Protein AF-A0A6A3GIS3-F1 (afdb_monomer)

InterPro domains:
  IPR019079 Capsule synthesis protein, CapA [PF09587] (1-189)
  IPR019079 Capsule synthesis protein, CapA [SM00854] (1-189)
  IPR029052 Metallo-dependent phosphatase-like [SSF56300] (3-212)
  IPR052169 Cell Wall Biosynthesis Accessory Protein [PTHR33393] (1-270)

Structure (mmCIF, N/CA/C/O backbone):
data_AF-A0A6A3GIS3-F1
#
_entry.id   AF-A0A6A3GIS3-F1
#
loop_
_atom_site.group_PDB
_atom_site.id
_atom_site.type_symbol
_atom_site.label_atom_id
_atom_site.label_alt_id
_atom_site.label_comp_id
_atom_site.label_asym_id
_atom_site.label_entity_id
_atom_site.label_seq_id
_atom_site.pdbx_PDB_ins_code
_atom_site.Cartn_x
_atom_site.Cartn_y
_atom_site.Cartn_z
_atom_site.occupancy
_atom_site.B_iso_or_equiv
_atom_site.auth_seq_id
_atom_site.auth_comp_id
_atom_site.auth_asym_id
_atom_site.auth_atom_id
_atom_site.pdbx_PDB_model_num
ATOM 1 N N . MET A 1 1 ? -5.619 7.574 1.509 1.00 83.00 1 MET A N 1
ATOM 2 C CA . MET A 1 1 ? -5.340 9.028 1.625 1.00 83.00 1 MET A CA 1
ATOM 3 C C . MET A 1 1 ? -4.595 9.402 2.906 1.00 83.00 1 MET A C 1
ATOM 5 O O . MET A 1 1 ? -4.036 10.488 2.961 1.00 83.00 1 MET A O 1
ATOM 9 N N . ALA A 1 2 ? -4.558 8.544 3.933 1.00 84.88 2 ALA A N 1
ATOM 10 C CA . ALA A 1 2 ? -3.709 8.773 5.100 1.00 84.88 2 ALA A CA 1
ATOM 11 C C . ALA A 1 2 ? -2.235 8.593 4.705 1.00 84.88 2 ALA A C 1
ATOM 13 O O . ALA A 1 2 ? -1.763 7.470 4.588 1.00 84.88 2 ALA A O 1
ATOM 14 N N . ASN A 1 3 ? -1.531 9.682 4.409 1.00 90.31 3 ASN A N 1
ATOM 15 C CA . ASN A 1 3 ? -0.113 9.658 4.059 1.00 90.31 3 ASN A CA 1
ATOM 16 C C . ASN A 1 3 ? 0.602 10.915 4.576 1.00 90.31 3 ASN A C 1
ATOM 18 O O . ASN A 1 3 ? -0.035 11.853 5.060 1.00 90.31 3 ASN A O 1
ATOM 22 N N . ASN A 1 4 ? 1.926 10.913 4.482 1.00 88.38 4 ASN A N 1
ATOM 23 C CA . ASN A 1 4 ? 2.827 11.979 4.910 1.00 88.38 4 ASN A CA 1
ATOM 24 C C . ASN A 1 4 ? 2.758 13.258 4.062 1.00 88.38 4 ASN A C 1
ATOM 26 O O . ASN A 1 4 ? 3.478 14.193 4.380 1.00 88.38 4 ASN A O 1
ATOM 30 N N . HIS A 1 5 ? 1.884 13.312 3.054 1.00 91.12 5 HIS A N 1
ATOM 31 C CA . HIS A 1 5 ? 1.668 14.477 2.192 1.00 91.12 5 HIS A CA 1
ATOM 32 C C . HIS A 1 5 ? 0.267 15.093 2.338 1.00 91.12 5 HIS A C 1
ATOM 34 O O . HIS A 1 5 ? -0.016 16.171 1.819 1.00 91.12 5 HIS A O 1
ATOM 40 N N . ALA A 1 6 ? -0.637 14.444 3.082 1.00 91.75 6 ALA A N 1
ATOM 41 C CA . ALA A 1 6 ? -2.042 14.842 3.152 1.00 91.75 6 ALA A CA 1
ATOM 42 C C . ALA A 1 6 ? -2.281 16.226 3.790 1.00 91.75 6 ALA A C 1
ATOM 44 O O . ALA A 1 6 ? -3.362 16.786 3.627 1.00 91.75 6 ALA A O 1
ATOM 45 N N . LEU A 1 7 ? -1.314 16.768 4.541 1.00 94.00 7 LEU A N 1
ATOM 46 C CA . LEU A 1 7 ? -1.408 18.078 5.197 1.00 94.00 7 LEU A CA 1
ATOM 47 C C . LEU A 1 7 ? -0.192 18.980 4.906 1.00 94.00 7 LEU A C 1
ATOM 49 O O . LEU A 1 7 ? 0.107 19.869 5.706 1.00 94.00 7 LEU A O 1
ATOM 53 N N . ASP A 1 8 ? 0.494 18.797 3.773 1.00 92.56 8 ASP A N 1
ATOM 54 C CA . ASP A 1 8 ? 1.685 19.590 3.411 1.00 92.56 8 ASP A CA 1
ATOM 55 C C . ASP A 1 8 ? 1.410 21.099 3.359 1.00 92.56 8 ASP A C 1
ATOM 57 O O . ASP A 1 8 ? 2.201 21.905 3.847 1.00 92.56 8 ASP A O 1
ATOM 61 N N . PHE A 1 9 ? 0.238 21.486 2.852 1.00 94.50 9 PHE A N 1
ATOM 62 C CA . PHE A 1 9 ? -0.217 22.883 2.801 1.00 94.50 9 PHE A CA 1
ATOM 63 C C . PHE A 1 9 ? -0.919 23.341 4.090 1.00 94.50 9 PHE A C 1
ATOM 65 O O . PHE A 1 9 ? -1.558 24.392 4.144 1.00 94.50 9 PHE A O 1
ATOM 72 N N . GLY A 1 10 ? -0.787 22.556 5.157 1.00 95.25 10 GLY A N 1
ATOM 73 C CA . GLY A 1 10 ? -1.360 22.834 6.460 1.00 95.25 10 GLY A CA 1
ATOM 74 C C . GLY A 1 10 ? -2.840 22.477 6.575 1.00 95.25 10 GLY A C 1
ATOM 75 O O . GLY A 1 10 ? -3.555 22.181 5.618 1.00 95.25 10 GLY A O 1
ATOM 76 N N . ARG A 1 11 ? -3.315 22.517 7.821 1.00 95.31 11 ARG A N 1
ATOM 77 C CA . ARG A 1 11 ? -4.658 22.064 8.195 1.00 95.31 11 ARG A CA 1
ATOM 78 C C . ARG A 1 11 ? -5.782 22.914 7.601 1.00 95.31 11 ARG A C 1
ATOM 80 O O . ARG A 1 11 ? -6.841 22.379 7.304 1.00 95.31 11 ARG A O 1
ATOM 87 N N . LEU A 1 12 ? -5.544 24.211 7.404 1.00 96.50 12 LEU A N 1
ATOM 88 C CA . LEU A 1 12 ? -6.538 25.105 6.814 1.00 96.50 12 LEU A CA 1
ATOM 89 C C . LEU A 1 12 ? -6.833 24.722 5.356 1.00 96.50 12 LEU A C 1
ATOM 91 O O . LEU A 1 12 ? -7.995 24.536 5.016 1.00 96.50 12 LEU A O 1
ATOM 95 N N . ALA A 1 13 ? -5.799 24.537 4.526 1.00 96.69 13 ALA A N 1
ATOM 96 C CA . ALA A 1 13 ? -5.961 24.079 3.143 1.00 96.69 13 ALA A CA 1
ATOM 97 C C . ALA A 1 13 ? -6.571 22.669 3.093 1.00 96.69 13 ALA A C 1
ATOM 99 O O . ALA A 1 13 ? -7.469 22.388 2.300 1.00 96.69 13 ALA A O 1
ATOM 100 N N . PHE A 1 14 ? -6.153 21.793 4.008 1.00 95.94 14 PHE A N 1
ATOM 101 C CA . PHE A 1 14 ? -6.741 20.465 4.141 1.00 95.94 14 PHE A CA 1
ATOM 102 C C . PHE A 1 14 ? -8.261 20.516 4.399 1.00 95.94 14 PHE A C 1
ATOM 104 O O . PHE A 1 14 ? -9.024 19.798 3.758 1.00 95.94 14 PHE A O 1
ATOM 111 N N . GLU A 1 15 ? -8.720 21.386 5.301 1.00 95.81 15 GLU A N 1
ATOM 112 C CA . GLU A 1 15 ? -10.137 21.508 5.667 1.00 95.81 15 GLU A CA 1
ATOM 113 C C . GLU A 1 15 ? -10.981 22.279 4.649 1.00 95.81 15 GLU A C 1
ATOM 115 O O . GLU A 1 15 ? -12.153 21.952 4.478 1.00 95.81 15 GLU A O 1
ATOM 120 N N . GLN A 1 16 ? -10.413 23.298 4.002 1.00 96.44 16 GLN A N 1
ATOM 121 C CA . GLN A 1 16 ? -11.152 24.209 3.121 1.00 96.44 16 GLN A CA 1
ATOM 122 C C . GLN A 1 16 ? -11.060 23.838 1.639 1.00 96.44 16 GLN A C 1
ATOM 124 O O . GLN A 1 16 ? -11.898 24.273 0.856 1.00 96.44 16 GLN A O 1
ATOM 129 N N . GLU A 1 17 ? -10.071 23.034 1.246 1.00 95.44 17 GLU A N 1
ATOM 130 C CA . GLU A 1 17 ? -9.836 22.681 -0.158 1.00 95.44 17 GLU A CA 1
ATOM 131 C C . GLU A 1 17 ? -9.785 21.169 -0.353 1.00 95.44 17 GLU A C 1
ATOM 133 O O . GLU A 1 17 ? -10.581 20.626 -1.116 1.00 95.44 17 GLU A O 1
ATOM 138 N N . THR A 1 18 ? -8.904 20.466 0.373 1.00 94.56 18 THR A N 1
ATOM 139 C CA . THR A 1 18 ? -8.716 19.021 0.164 1.00 94.56 18 THR A CA 1
ATOM 140 C C . THR A 1 18 ? -9.979 18.242 0.508 1.00 94.56 18 THR A C 1
ATOM 142 O O . THR A 1 18 ? -10.512 17.561 -0.358 1.00 94.56 18 THR A O 1
ATOM 145 N N . LEU A 1 19 ? -10.488 18.344 1.740 1.00 93.69 19 LEU A N 1
ATOM 146 C CA . LEU A 1 19 ? -11.672 17.588 2.158 1.00 93.69 19 LEU A CA 1
ATOM 147 C C . LEU A 1 19 ? -12.919 17.909 1.308 1.00 93.69 19 LEU A C 1
ATOM 149 O O . LEU A 1 19 ? -13.544 16.955 0.852 1.00 93.69 19 LEU A O 1
ATOM 153 N N . PRO A 1 20 ? -13.263 19.181 1.016 1.00 94.38 20 PRO A N 1
ATOM 154 C CA . PRO A 1 20 ? -14.394 19.488 0.140 1.00 94.38 20 PRO A CA 1
ATOM 155 C C . PRO A 1 20 ? -14.228 18.966 -1.290 1.00 94.38 20 PRO A C 1
ATOM 157 O O . PRO A 1 20 ? -15.204 18.524 -1.887 1.00 94.38 20 PRO A O 1
ATOM 160 N N . ALA A 1 21 ? -13.010 18.975 -1.848 1.00 93.38 21 ALA A N 1
ATOM 161 C CA . ALA A 1 21 ? -12.771 18.441 -3.189 1.00 93.38 21 ALA A CA 1
ATOM 162 C C . ALA A 1 21 ? -13.033 16.928 -3.266 1.00 93.38 21 ALA A C 1
ATOM 164 O O . ALA A 1 21 ? -13.487 16.433 -4.298 1.00 93.38 21 ALA A O 1
ATOM 165 N N . LEU A 1 22 ? -12.801 16.191 -2.177 1.00 90.50 22 LEU A N 1
ATOM 166 C CA . LEU A 1 22 ? -13.047 14.749 -2.127 1.00 90.50 22 LEU A CA 1
ATOM 167 C C . LEU A 1 22 ? -14.530 14.387 -2.253 1.00 90.50 22 LEU A C 1
ATOM 169 O O . LEU A 1 22 ? -14.851 13.374 -2.868 1.00 90.50 22 LEU A O 1
ATOM 173 N N . ASP A 1 23 ? -15.425 15.238 -1.753 1.00 86.06 23 ASP A N 1
ATOM 174 C CA . ASP A 1 23 ? -16.875 15.061 -1.897 1.00 86.06 23 ASP A CA 1
ATOM 175 C C . ASP A 1 23 ? -17.352 15.303 -3.346 1.00 86.06 23 ASP A C 1
ATOM 177 O O . ASP A 1 23 ? -18.499 15.012 -3.683 1.00 86.06 23 ASP A O 1
ATOM 181 N N . THR A 1 24 ? -16.480 15.832 -4.216 1.00 90.88 24 THR A N 1
ATOM 182 C CA . THR A 1 24 ? -16.770 16.087 -5.639 1.00 90.88 24 THR A CA 1
ATOM 183 C C . THR A 1 24 ? -16.215 15.017 -6.581 1.00 90.88 24 THR A C 1
ATOM 185 O O . THR A 1 24 ? -16.363 15.140 -7.799 1.00 90.88 24 THR A O 1
ATOM 188 N N . LEU A 1 25 ? -15.567 13.974 -6.045 1.00 89.38 25 LEU A N 1
ATOM 189 C CA . LEU A 1 25 ? -15.002 12.903 -6.862 1.00 89.38 25 LEU A CA 1
ATOM 190 C C . LEU A 1 25 ? -16.114 12.169 -7.638 1.00 89.38 25 LEU A C 1
ATOM 192 O O . LEU A 1 25 ? -17.125 11.791 -7.047 1.00 89.38 25 LEU A O 1
ATOM 196 N N . PRO A 1 26 ? -15.955 11.963 -8.958 1.00 88.44 26 PRO A N 1
ATOM 197 C CA . PRO A 1 26 ? -16.950 11.267 -9.762 1.00 88.44 26 PRO A CA 1
ATOM 198 C C . PRO A 1 26 ? -16.888 9.745 -9.560 1.00 88.44 26 PRO A C 1
ATOM 200 O O . PRO A 1 26 ? -15.834 9.185 -9.258 1.00 88.44 26 PRO A O 1
ATOM 203 N N . GLY A 1 27 ? -18.006 9.073 -9.843 1.00 84.12 27 GLY A N 1
ATOM 204 C CA . GLY A 1 27 ? -18.105 7.611 -9.830 1.00 84.12 27 GLY A CA 1
ATOM 205 C C . GLY A 1 27 ? -18.087 7.016 -8.422 1.00 84.12 27 GLY A C 1
ATOM 206 O O . GLY A 1 27 ? -18.485 7.665 -7.459 1.00 84.12 27 GLY A O 1
ATOM 207 N N . ASP A 1 28 ? -17.599 5.782 -8.316 1.00 84.50 28 ASP A N 1
ATOM 208 C CA . ASP A 1 28 ? -17.595 4.995 -7.075 1.00 84.50 28 ASP A CA 1
ATOM 209 C C . ASP A 1 28 ? -16.291 5.180 -6.274 1.00 84.50 28 ASP A C 1
ATOM 211 O O . ASP A 1 28 ? -15.751 4.253 -5.670 1.00 84.50 28 ASP A O 1
ATOM 215 N N . ALA A 1 29 ? -15.719 6.386 -6.312 1.00 88.69 29 ALA A N 1
ATOM 216 C CA . ALA A 1 29 ? -14.487 6.687 -5.598 1.00 88.69 29 ALA A CA 1
ATOM 217 C C . ALA A 1 29 ? -14.742 6.762 -4.085 1.00 88.69 29 ALA A C 1
ATOM 219 O O . ALA A 1 29 ? -15.546 7.562 -3.606 1.00 88.69 29 ALA A O 1
ATOM 220 N N . HIS A 1 30 ? -14.000 5.969 -3.312 1.00 89.25 30 HIS A N 1
ATOM 221 C CA . HIS A 1 30 ? -14.082 5.975 -1.854 1.00 89.25 30 HIS A CA 1
ATOM 222 C C . HIS A 1 30 ? -12.848 6.618 -1.221 1.00 89.25 30 HIS A C 1
ATOM 224 O O . HIS A 1 30 ? -11.706 6.301 -1.557 1.00 89.25 30 HIS A O 1
ATOM 230 N N . VAL A 1 31 ? -13.080 7.484 -0.235 1.00 90.56 31 VAL A N 1
ATOM 231 C CA . VAL A 1 31 ? -12.020 8.081 0.582 1.00 90.56 31 VAL A CA 1
ATOM 232 C C . VAL A 1 31 ? -11.905 7.355 1.911 1.00 90.56 31 VAL A C 1
ATOM 234 O O . VAL A 1 31 ? -12.897 7.133 2.601 1.00 90.56 31 VAL A O 1
ATOM 237 N N . VAL A 1 32 ? -10.668 7.032 2.289 1.00 94.25 32 VAL A N 1
ATOM 238 C CA . VAL A 1 32 ? -10.348 6.343 3.540 1.00 94.25 32 VAL A CA 1
ATOM 239 C C . VAL A 1 32 ? -9.116 6.948 4.221 1.00 94.25 32 VAL A C 1
ATOM 241 O O . VAL A 1 32 ? -8.138 7.349 3.568 1.00 94.25 32 VAL A O 1
ATOM 244 N N . GLY A 1 33 ? -9.162 6.983 5.556 1.00 94.94 33 GLY A N 1
ATOM 245 C CA . GLY A 1 33 ? -8.024 7.293 6.426 1.00 94.94 33 GLY A CA 1
ATOM 246 C C . GLY A 1 33 ? -7.848 8.757 6.805 1.00 94.94 33 GLY A C 1
ATOM 247 O O . GLY A 1 33 ? -6.935 9.080 7.561 1.00 94.94 33 GLY A O 1
ATOM 248 N N . ILE A 1 34 ? -8.691 9.651 6.298 1.00 96.38 34 ILE A N 1
ATOM 249 C CA . ILE A 1 34 ? -8.641 11.082 6.600 1.00 96.38 34 ILE A CA 1
ATOM 250 C C . ILE A 1 34 ? -10.045 11.627 6.858 1.00 96.38 34 ILE A C 1
ATOM 252 O O . ILE A 1 34 ? -11.026 11.083 6.360 1.00 96.38 34 ILE A O 1
ATOM 256 N N . GLY A 1 35 ? -10.167 12.701 7.635 1.00 96.06 35 GLY A N 1
ATOM 257 C CA . GLY A 1 35 ? -11.463 13.340 7.847 1.00 96.06 35 GLY A CA 1
ATOM 258 C C . GLY A 1 35 ? -11.428 14.549 8.772 1.00 96.06 35 GLY A C 1
ATOM 259 O O . GLY A 1 35 ? -10.392 14.903 9.330 1.00 96.06 35 GLY A O 1
ATOM 260 N N . THR A 1 36 ? -12.592 15.175 8.965 1.00 96.62 36 THR A N 1
ATOM 261 C CA . THR A 1 36 ? -12.751 16.350 9.848 1.00 96.62 36 THR A CA 1
ATOM 262 C C . THR A 1 36 ? -12.696 16.008 11.344 1.00 96.62 36 THR A C 1
ATOM 264 O O . THR A 1 36 ? -12.732 16.907 12.175 1.00 96.62 36 THR A O 1
ATOM 267 N N . SER A 1 37 ? -12.659 14.723 11.701 1.00 97.12 37 SER A N 1
ATOM 268 C CA . SER A 1 37 ? -12.543 14.225 13.075 1.00 97.12 37 SER A CA 1
ATOM 269 C C . SER A 1 37 ? -11.996 12.799 13.078 1.00 97.12 37 SER A C 1
ATOM 271 O O . SER A 1 37 ? -11.952 12.147 12.032 1.00 97.12 37 SER A O 1
ATOM 273 N N . ILE A 1 38 ? -11.633 12.283 14.254 1.00 97.62 38 ILE A N 1
ATOM 274 C CA . ILE A 1 38 ? -11.132 10.912 14.405 1.00 97.62 38 ILE A CA 1
ATOM 275 C C . ILE A 1 38 ? -12.144 9.861 13.941 1.00 97.62 38 ILE A C 1
ATOM 277 O O . ILE A 1 38 ? -11.745 8.891 13.312 1.00 97.62 38 ILE A O 1
ATOM 281 N N . LEU A 1 39 ? -13.446 10.076 14.164 1.00 96.75 39 LEU A N 1
ATOM 282 C CA . LEU A 1 39 ? -14.488 9.153 13.697 1.00 96.75 39 LEU A CA 1
ATOM 283 C C . LEU A 1 39 ? -14.583 9.129 12.169 1.00 96.75 39 LEU A C 1
ATOM 285 O O . LEU A 1 39 ? -14.722 8.062 11.585 1.00 96.75 39 LEU A O 1
ATOM 289 N N . LYS A 1 40 ? -14.469 10.292 11.510 1.00 96.31 40 LYS A N 1
ATOM 290 C CA . LYS A 1 40 ? -14.460 10.345 10.042 1.00 96.31 40 LYS A CA 1
ATOM 291 C C . LYS A 1 40 ? -13.175 9.760 9.461 1.00 96.31 40 LYS A C 1
ATOM 293 O O . LYS A 1 40 ? -13.243 9.014 8.498 1.00 96.31 40 LYS A O 1
ATOM 298 N N . ALA A 1 41 ? -12.027 10.055 10.070 1.00 96.94 41 ALA A N 1
ATOM 299 C CA . ALA A 1 41 ? -10.741 9.507 9.650 1.00 96.94 41 ALA A CA 1
ATOM 300 C C . ALA A 1 41 ? -10.659 7.983 9.816 1.00 96.94 41 ALA A C 1
ATOM 302 O O . ALA A 1 41 ? -10.038 7.312 8.998 1.00 96.94 41 ALA A O 1
ATOM 303 N N . ALA A 1 42 ? -11.294 7.446 10.861 1.00 97.69 42 ALA A N 1
ATOM 304 C CA . ALA A 1 42 ? -11.371 6.018 11.143 1.00 97.69 42 ALA A CA 1
ATOM 305 C C . ALA A 1 42 ? -12.451 5.286 10.329 1.00 97.69 42 ALA A C 1
ATOM 307 O O . ALA A 1 42 ? -12.521 4.062 10.407 1.00 97.69 42 ALA A O 1
ATOM 308 N N . LYS A 1 43 ? -13.310 5.997 9.587 1.00 97.25 43 LYS A N 1
ATOM 309 C CA . LYS A 1 43 ? -14.420 5.382 8.856 1.00 97.25 43 LYS A CA 1
ATOM 310 C C . LYS A 1 43 ? -13.889 4.457 7.759 1.00 97.25 43 LYS A C 1
ATOM 312 O O . LYS A 1 43 ? -13.073 4.871 6.934 1.00 97.25 43 LYS A O 1
ATOM 317 N N . ALA A 1 44 ? -14.380 3.224 7.747 1.00 96.88 44 ALA A N 1
ATOM 318 C CA . ALA A 1 44 ? -14.098 2.264 6.697 1.00 96.88 44 ALA A CA 1
ATOM 319 C C . ALA A 1 44 ? -14.794 2.670 5.391 1.00 96.88 44 ALA A C 1
ATOM 321 O O . ALA A 1 44 ? -15.952 3.103 5.389 1.00 96.88 44 ALA A O 1
ATOM 322 N N . ALA A 1 45 ? -14.102 2.482 4.273 1.00 95.56 45 ALA A N 1
ATOM 323 C CA . ALA A 1 45 ? -14.756 2.350 2.983 1.00 95.56 45 ALA A CA 1
ATOM 324 C C . ALA A 1 45 ? -15.329 0.933 2.889 1.00 95.56 45 ALA A C 1
ATOM 326 O O . ALA A 1 45 ? -14.623 -0.030 3.178 1.00 95.56 45 ALA A O 1
ATOM 327 N N . ARG A 1 46 ? -16.598 0.810 2.499 1.00 94.44 46 ARG A N 1
ATOM 328 C CA . ARG A 1 46 ? -17.284 -0.472 2.330 1.00 94.44 46 ARG A CA 1
ATOM 329 C C . ARG A 1 46 ? -17.767 -0.567 0.893 1.00 94.44 46 ARG A C 1
ATOM 331 O O . ARG A 1 46 ? -18.572 0.260 0.475 1.00 94.44 46 ARG A O 1
ATOM 338 N N . VAL A 1 47 ? -17.255 -1.552 0.167 1.00 93.81 47 VAL A N 1
ATOM 339 C CA . VAL A 1 47 ? -17.527 -1.774 -1.256 1.00 93.81 47 VAL A CA 1
ATOM 340 C C . VAL A 1 47 ? -18.206 -3.127 -1.400 1.00 93.81 47 VAL A C 1
ATOM 342 O O . VAL A 1 47 ? -17.687 -4.123 -0.905 1.00 93.81 47 VAL A O 1
ATOM 345 N N . GLU A 1 48 ? -19.376 -3.170 -2.027 1.00 92.88 48 GLU A N 1
ATOM 346 C CA . GLU A 1 48 ? -20.072 -4.429 -2.308 1.00 92.88 48 GLU A CA 1
ATOM 347 C C . GLU A 1 48 ? -19.314 -5.232 -3.372 1.00 92.88 48 GLU A C 1
ATOM 349 O O . GLU A 1 48 ? -18.805 -4.668 -4.342 1.00 92.88 48 GLU A O 1
ATOM 354 N N . LEU A 1 49 ? -19.214 -6.549 -3.182 1.00 91.50 49 LEU A N 1
ATOM 355 C CA . LEU A 1 49 ? -18.562 -7.439 -4.137 1.00 91.50 49 LEU A CA 1
ATOM 356 C C . LEU A 1 49 ? -19.556 -7.824 -5.246 1.00 91.50 49 LEU A C 1
ATOM 358 O O . LEU A 1 49 ? -20.508 -8.551 -4.963 1.00 91.50 49 LEU A O 1
ATOM 362 N N . PRO A 1 50 ? -19.335 -7.427 -6.519 1.00 87.19 50 PRO A N 1
ATOM 363 C CA . PRO A 1 50 ? -20.336 -7.603 -7.579 1.00 87.19 50 PRO A CA 1
ATOM 364 C C . PRO A 1 50 ? -20.767 -9.056 -7.820 1.00 87.19 50 PRO A C 1
ATOM 366 O O . PRO A 1 50 ? -21.906 -9.312 -8.199 1.00 87.19 50 PRO A O 1
ATOM 369 N N . SER A 1 51 ? -19.859 -10.009 -7.598 1.00 87.38 51 SER A N 1
ATOM 370 C CA . SER A 1 51 ? -20.100 -11.444 -7.809 1.00 87.38 51 SER A CA 1
ATOM 371 C C . SER A 1 51 ? -20.560 -12.187 -6.546 1.00 87.38 51 SER A C 1
ATOM 373 O O . SER A 1 51 ? -20.791 -13.393 -6.605 1.00 87.38 51 SER A O 1
ATOM 375 N N . HIS A 1 52 ? -20.682 -11.501 -5.402 1.00 87.00 52 HIS A N 1
ATOM 376 C CA . HIS A 1 52 ? -21.014 -12.101 -4.108 1.00 87.00 52 HIS A CA 1
ATOM 377 C C . HIS A 1 52 ? -22.012 -11.223 -3.341 1.00 87.00 52 HIS A C 1
ATOM 379 O O . HIS A 1 52 ? -21.627 -10.434 -2.480 1.00 87.00 52 HIS A O 1
ATOM 385 N N . GLU A 1 53 ? -23.302 -11.385 -3.645 1.00 86.50 53 GLU A N 1
ATOM 386 C CA . GLU A 1 53 ? -24.391 -10.604 -3.042 1.00 86.50 53 GLU A CA 1
ATOM 387 C C . GLU A 1 53 ? -24.317 -10.596 -1.505 1.00 86.50 53 GLU A C 1
ATOM 389 O O . GLU A 1 53 ? -24.148 -11.634 -0.856 1.00 86.50 53 GLU A O 1
ATOM 394 N N . GLY A 1 54 ? -24.412 -9.401 -0.917 1.00 86.75 54 GLY A N 1
ATOM 395 C CA . GLY A 1 54 ? -24.346 -9.197 0.532 1.00 86.75 54 GLY A CA 1
ATOM 396 C C . GLY A 1 54 ? -22.946 -9.307 1.149 1.00 86.75 54 GLY A C 1
ATOM 397 O O . GLY A 1 54 ? -22.803 -9.041 2.346 1.00 86.75 54 GLY A O 1
ATOM 398 N N . ARG A 1 55 ? -21.911 -9.651 0.370 1.00 91.44 55 ARG A N 1
ATOM 399 C CA . ARG A 1 55 ? -20.506 -9.629 0.803 1.00 91.44 55 ARG A CA 1
ATOM 400 C C . ARG A 1 55 ? -19.858 -8.308 0.416 1.00 91.44 55 ARG A C 1
ATOM 402 O O . ARG A 1 55 ? -20.103 -7.762 -0.657 1.00 91.44 55 ARG A O 1
ATOM 409 N N . HIS A 1 56 ? -18.987 -7.816 1.285 1.00 94.12 56 HIS A N 1
ATOM 410 C CA . HIS A 1 56 ? -18.278 -6.564 1.070 1.00 94.12 56 HIS A CA 1
ATOM 411 C C . HIS A 1 56 ? -16.772 -6.729 1.235 1.00 94.12 56 HIS A C 1
ATOM 413 O O . HIS A 1 56 ? -16.286 -7.594 1.966 1.00 94.12 56 HIS A O 1
ATOM 419 N N . LEU A 1 57 ? -16.042 -5.827 0.593 1.00 95.12 57 LEU A N 1
ATOM 420 C CA . LEU A 1 57 ? -14.674 -5.491 0.931 1.00 95.12 57 LEU A CA 1
ATOM 421 C C . LEU A 1 57 ? -14.690 -4.222 1.779 1.00 95.12 57 LEU A C 1
ATOM 423 O O . LEU A 1 57 ? -15.182 -3.172 1.360 1.00 95.12 57 LEU A O 1
ATOM 427 N N . ASN A 1 58 ? -14.147 -4.323 2.986 1.00 96.56 58 ASN A N 1
ATOM 428 C CA . ASN A 1 58 ? -13.939 -3.192 3.871 1.00 96.56 58 ASN A CA 1
ATOM 429 C C . ASN A 1 58 ? -12.483 -2.755 3.788 1.00 96.56 58 ASN A C 1
ATOM 431 O O . ASN A 1 58 ? -11.579 -3.577 3.904 1.00 96.56 58 ASN A O 1
ATOM 435 N N . CYS A 1 59 ? -12.251 -1.459 3.636 1.00 97.62 59 CYS A N 1
ATOM 436 C CA . CYS A 1 59 ? -10.927 -0.869 3.693 1.00 97.62 59 CYS A CA 1
ATOM 437 C C . CYS A 1 59 ? -10.883 0.162 4.815 1.00 97.62 59 CYS A C 1
ATOM 439 O O . CYS A 1 59 ? -11.685 1.097 4.841 1.00 97.62 59 CYS A O 1
ATOM 441 N N . ILE A 1 60 ? -9.931 0.008 5.731 1.00 97.44 60 ILE A N 1
ATOM 442 C CA . ILE A 1 60 ? -9.555 1.052 6.688 1.00 97.44 60 ILE A CA 1
ATOM 443 C C . ILE A 1 60 ? -8.120 1.486 6.418 1.00 97.44 60 ILE A C 1
ATOM 445 O O . ILE A 1 60 ? -7.319 0.726 5.875 1.00 97.44 60 ILE A O 1
ATOM 449 N N . ALA A 1 61 ? -7.788 2.716 6.800 1.00 97.81 61 ALA A N 1
ATOM 450 C CA . ALA A 1 61 ? -6.451 3.246 6.609 1.00 97.81 61 ALA A CA 1
ATOM 451 C C . ALA A 1 61 ? -5.904 3.872 7.887 1.00 97.81 61 ALA A C 1
ATOM 453 O O . ALA A 1 61 ? -6.601 4.601 8.597 1.00 97.81 61 ALA A O 1
ATOM 454 N N . VAL A 1 62 ? -4.637 3.583 8.155 1.00 97.81 62 VAL A N 1
ATOM 455 C CA . VAL A 1 62 ? -3.889 4.071 9.311 1.00 97.81 62 VAL A CA 1
ATOM 456 C C . VAL A 1 62 ? -2.503 4.516 8.865 1.00 97.81 62 VAL A C 1
ATOM 458 O O . VAL A 1 62 ? -1.942 3.987 7.908 1.00 97.81 62 VAL A O 1
ATOM 461 N N . SER A 1 63 ? -1.928 5.469 9.586 1.00 96.94 63 SER A N 1
ATOM 462 C CA . SER A 1 63 ? -0.568 5.936 9.331 1.00 96.94 63 SER A CA 1
ATOM 463 C C . SER A 1 63 ? 0.288 5.824 10.571 1.00 96.94 63 SER A C 1
ATOM 465 O O . SER A 1 63 ? -0.218 5.891 11.686 1.00 96.94 63 SER A O 1
ATOM 467 N N . THR A 1 64 ? 1.596 5.710 10.399 1.00 95.69 64 THR A N 1
ATOM 468 C CA . THR A 1 64 ? 2.548 5.595 11.508 1.00 95.69 64 THR A CA 1
ATOM 469 C C . THR A 1 64 ? 3.486 6.799 11.542 1.00 95.69 64 THR A C 1
ATOM 471 O O . THR A 1 64 ? 3.757 7.424 10.524 1.00 95.69 64 THR A O 1
ATOM 474 N N . VAL A 1 65 ? 4.025 7.131 12.716 1.00 93.56 65 VAL A N 1
ATOM 475 C CA . VAL A 1 65 ? 5.021 8.217 12.829 1.00 93.56 65 VAL A CA 1
ATOM 476 C C . VAL A 1 65 ? 6.332 7.872 12.105 1.00 93.56 65 VAL A C 1
ATOM 478 O O . VAL A 1 65 ? 7.050 8.769 11.671 1.00 93.56 65 VAL A O 1
ATOM 481 N N . CYS A 1 66 ? 6.650 6.583 11.921 1.00 89.62 66 CYS A N 1
ATOM 482 C CA . CYS A 1 66 ? 7.892 6.172 11.259 1.00 89.62 66 CYS A CA 1
ATOM 483 C C . CYS A 1 66 ? 7.915 6.401 9.738 1.00 89.62 66 CYS A C 1
ATOM 485 O O . CYS A 1 66 ? 8.950 6.155 9.128 1.00 89.62 66 CYS A O 1
ATOM 487 N N . SER A 1 67 ? 6.829 6.905 9.144 1.00 90.69 67 SER A N 1
ATOM 488 C CA . SER A 1 67 ? 6.774 7.374 7.752 1.00 90.69 67 SER A CA 1
ATOM 489 C C . SER A 1 67 ? 6.835 8.897 7.619 1.00 90.69 67 SER A C 1
ATOM 491 O O . SER A 1 67 ? 6.303 9.479 6.681 1.00 90.69 67 SER A O 1
ATOM 493 N N . GLY A 1 68 ? 7.416 9.582 8.606 1.00 90.06 68 GLY A N 1
ATOM 494 C CA . GLY A 1 68 ? 7.560 11.039 8.580 1.00 90.06 68 GLY A CA 1
ATOM 495 C C . GLY A 1 68 ? 6.274 11.813 8.883 1.00 90.06 68 GLY A C 1
ATOM 496 O O . GLY A 1 68 ? 6.280 13.037 8.788 1.00 90.06 68 GLY A O 1
ATOM 497 N N . ILE A 1 69 ? 5.189 11.144 9.295 1.00 92.12 69 ILE A N 1
ATOM 498 C CA . ILE A 1 69 ? 3.958 11.828 9.710 1.00 92.12 69 ILE A CA 1
ATOM 499 C C 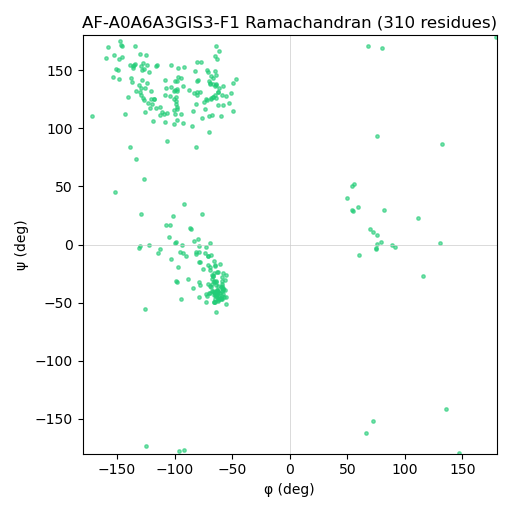. ILE A 1 69 ? 4.145 12.466 11.092 1.00 92.12 69 ILE A C 1
ATOM 501 O O . ILE A 1 69 ? 4.375 11.749 12.075 1.00 92.12 69 ILE A O 1
ATOM 505 N N . PRO A 1 70 ? 3.951 13.790 11.229 1.00 93.31 70 PRO A N 1
ATOM 506 C CA . PRO A 1 70 ? 3.961 14.440 12.530 1.00 93.31 70 PRO A CA 1
ATOM 507 C C . PRO A 1 70 ? 2.808 13.941 13.417 1.00 93.31 70 PRO A C 1
ATOM 509 O O . PRO A 1 70 ? 1.660 13.896 12.967 1.00 93.31 70 PRO A O 1
ATOM 512 N N . PRO A 1 71 ? 3.031 13.676 14.719 1.00 94.19 71 PRO A N 1
ATOM 513 C CA . PRO A 1 71 ? 1.948 13.329 15.644 1.00 94.19 71 PRO A CA 1
ATOM 514 C C . PRO A 1 71 ? 0.810 14.363 15.689 1.00 94.19 71 PRO A C 1
ATOM 516 O O . PRO A 1 71 ? -0.334 14.012 15.976 1.00 94.19 71 PRO A O 1
ATOM 519 N N . SER A 1 72 ? 1.102 15.630 15.372 1.00 95.06 72 SER A N 1
ATOM 520 C CA . SER A 1 72 ? 0.122 16.720 15.292 1.00 95.06 72 SER A CA 1
ATOM 521 C C . SER A 1 72 ? -0.905 16.551 14.167 1.00 95.06 72 SER A C 1
ATOM 523 O O . SER A 1 72 ? -1.927 17.237 14.179 1.00 95.06 72 SER A O 1
ATOM 525 N N . TRP A 1 73 ? -0.672 15.646 13.210 1.00 96.38 73 TRP A N 1
ATOM 526 C CA . TRP A 1 73 ? -1.614 15.315 12.137 1.00 96.38 73 TRP A CA 1
ATOM 527 C C . TRP A 1 73 ? -2.696 14.323 12.574 1.00 96.38 73 TRP A C 1
ATOM 529 O O . TRP A 1 73 ? -3.655 14.091 11.833 1.00 96.38 73 TRP A O 1
ATOM 539 N N . ARG A 1 74 ? -2.589 13.777 13.792 1.00 97.25 74 ARG A N 1
ATOM 540 C CA . ARG A 1 74 ? -3.624 12.936 14.390 1.00 97.25 74 ARG A CA 1
ATOM 541 C C . ARG A 1 74 ? -4.944 13.700 14.497 1.00 97.25 74 ARG A C 1
ATOM 543 O O . ARG A 1 74 ? -4.994 14.795 15.062 1.00 97.25 74 ARG A O 1
ATOM 550 N N . ALA A 1 75 ? -6.010 13.091 13.992 1.00 97.75 75 ALA A N 1
ATOM 551 C CA . ALA A 1 75 ? -7.360 13.593 14.186 1.00 97.75 75 ALA A CA 1
ATOM 552 C C . ALA A 1 75 ? -7.820 13.396 15.639 1.00 97.75 75 ALA A C 1
ATOM 554 O O . ALA A 1 75 ? -7.463 12.420 16.301 1.00 97.75 75 ALA A O 1
ATOM 555 N N . THR A 1 76 ? -8.657 14.305 16.127 1.00 97.38 76 THR A N 1
ATOM 556 C CA . THR A 1 76 ? -9.317 14.207 17.439 1.00 97.38 76 THR A CA 1
ATOM 557 C C . THR A 1 76 ? -10.830 14.332 17.259 1.00 97.38 76 THR A C 1
ATOM 559 O O . THR A 1 76 ? -11.332 14.363 16.136 1.00 97.38 76 THR A O 1
ATOM 562 N N . SER A 1 77 ? -11.600 14.399 18.345 1.00 96.75 77 SER A N 1
ATOM 563 C CA . SER A 1 77 ? -13.035 14.699 18.254 1.00 96.75 77 SER A CA 1
ATOM 564 C C . SER A 1 77 ? -13.323 16.091 17.676 1.00 96.75 77 SER A C 1
ATOM 566 O O . SER A 1 77 ? -14.397 16.295 17.119 1.00 96.75 77 SER A O 1
ATOM 568 N N . THR A 1 78 ? -12.375 17.026 17.777 1.00 95.38 78 THR A N 1
ATOM 569 C CA . THR A 1 78 ? -12.531 18.434 17.376 1.00 95.38 78 THR A CA 1
ATOM 570 C C . THR A 1 78 ? -11.520 18.895 16.330 1.00 95.38 78 THR A C 1
ATOM 572 O O . THR A 1 78 ? -11.553 20.053 15.926 1.00 95.38 78 THR A O 1
ATOM 575 N N . GLN A 1 79 ? -10.617 18.016 15.895 1.00 96.19 79 GLN A N 1
ATOM 576 C CA . GLN A 1 79 ? -9.563 18.343 14.943 1.00 96.19 79 GLN A CA 1
ATOM 577 C C . GLN A 1 79 ? -9.546 17.336 13.800 1.00 96.19 79 GLN A C 1
ATOM 579 O O . GLN A 1 79 ? -9.580 16.122 14.021 1.00 96.19 79 GLN A O 1
ATOM 584 N N . SER A 1 80 ? -9.436 17.859 12.582 1.00 97.62 80 SER A N 1
ATOM 585 C CA . SER A 1 80 ? -9.270 17.070 11.370 1.00 97.62 80 SER A CA 1
ATOM 586 C C . SER A 1 80 ? -7.947 16.295 11.351 1.00 97.62 80 SER A C 1
ATOM 588 O O . SER A 1 80 ? -7.063 16.495 12.187 1.00 97.62 80 SER A O 1
ATOM 590 N N . GLY A 1 81 ? -7.772 15.406 10.382 1.00 97.44 81 GLY A N 1
ATOM 591 C CA . GLY A 1 81 ? -6.516 14.695 10.152 1.00 97.44 81 GLY A CA 1
ATOM 592 C C . GLY A 1 81 ? -6.746 13.219 9.882 1.00 97.44 81 GLY A C 1
ATOM 593 O O . GLY A 1 81 ? -7.715 12.858 9.220 1.00 97.44 81 GLY A O 1
ATOM 594 N N . MET A 1 82 ? -5.863 12.379 10.420 1.00 97.06 82 MET A N 1
ATOM 595 C CA . MET A 1 82 ? -5.846 10.934 10.175 1.00 97.06 82 MET A CA 1
ATOM 596 C C . MET A 1 82 ? -5.676 10.105 11.452 1.00 97.06 82 MET A C 1
ATOM 598 O O . MET A 1 82 ? -5.373 10.636 12.527 1.00 97.06 82 MET A O 1
ATOM 602 N N . VAL A 1 83 ? -5.837 8.786 11.334 1.00 98.06 83 VAL A N 1
ATOM 603 C CA . VAL A 1 83 ? -5.470 7.842 12.398 1.00 98.06 83 VAL A CA 1
ATOM 604 C C . VAL A 1 83 ? -3.947 7.687 12.412 1.00 98.06 83 VAL A C 1
ATOM 606 O O . VAL A 1 83 ? -3.376 7.092 11.503 1.00 98.06 83 VAL A O 1
ATOM 609 N N . VAL A 1 84 ? -3.286 8.224 13.444 1.00 97.75 84 VAL A N 1
ATOM 610 C CA . VAL A 1 84 ? -1.818 8.171 13.587 1.00 97.75 84 VAL A CA 1
ATOM 611 C C . VAL A 1 84 ? -1.412 7.226 14.717 1.00 97.75 84 VAL A C 1
ATOM 613 O O . VAL A 1 84 ? -1.626 7.523 15.898 1.00 97.75 84 VAL A O 1
ATOM 616 N N . LEU A 1 85 ? -0.779 6.121 14.346 1.00 97.62 85 LEU A N 1
ATOM 617 C CA . LEU A 1 85 ? -0.158 5.101 15.184 1.00 97.62 85 LEU A CA 1
ATOM 618 C C . LEU A 1 85 ? 1.237 5.544 15.667 1.00 97.62 85 LEU A C 1
ATOM 620 O O . LEU A 1 85 ? 1.865 6.393 15.029 1.00 97.62 85 LEU A O 1
ATOM 624 N N . PRO A 1 86 ? 1.751 4.991 16.783 1.00 95.31 86 PRO A N 1
ATOM 625 C CA . PRO A 1 86 ? 3.134 5.228 17.203 1.00 95.31 86 PRO A CA 1
ATOM 626 C C . PRO A 1 86 ? 4.148 4.730 16.157 1.00 95.31 86 PRO A C 1
ATOM 628 O O . PRO A 1 86 ? 3.807 3.969 15.252 1.00 95.31 86 PRO A O 1
ATOM 631 N N . ALA A 1 87 ? 5.412 5.139 16.297 1.00 92.50 87 ALA A N 1
ATOM 632 C CA . ALA A 1 87 ? 6.502 4.541 15.533 1.00 92.50 87 ALA A CA 1
ATOM 633 C C . ALA A 1 87 ? 6.633 3.048 15.887 1.00 92.50 87 ALA A C 1
ATOM 635 O O . ALA A 1 87 ? 6.639 2.675 17.061 1.00 92.50 87 ALA A O 1
ATOM 636 N N . LEU A 1 88 ? 6.715 2.188 14.872 1.00 93.88 88 LEU A N 1
ATOM 637 C CA . LEU A 1 88 ? 6.855 0.741 15.048 1.00 93.88 88 LEU A CA 1
ATOM 638 C C . LEU A 1 88 ? 8.326 0.397 15.318 1.00 93.88 88 LEU A C 1
ATOM 640 O O . LEU A 1 88 ? 9.083 0.096 14.401 1.00 93.88 88 LEU A O 1
ATOM 644 N N . GLU A 1 89 ? 8.737 0.513 16.579 1.00 92.75 89 GLU A N 1
ATOM 645 C CA . GLU A 1 89 ? 10.150 0.405 16.993 1.00 92.75 89 GLU A CA 1
ATOM 646 C C . GLU A 1 89 ? 10.391 -0.545 18.179 1.00 92.75 89 GLU A C 1
ATOM 648 O O . GLU A 1 89 ? 11.525 -0.752 18.608 1.00 92.75 89 GLU A O 1
ATOM 653 N N . SER A 1 90 ? 9.322 -1.116 18.735 1.00 94.94 90 SER A N 1
ATOM 654 C CA . SER A 1 90 ? 9.377 -2.085 19.831 1.00 94.94 90 SER A CA 1
ATOM 655 C C . SER A 1 90 ? 8.089 -2.901 19.902 1.00 94.94 90 SER A C 1
ATOM 657 O O . SER A 1 90 ? 7.037 -2.438 19.458 1.00 94.94 90 SER A O 1
ATOM 659 N N . SER A 1 91 ? 8.135 -4.063 20.559 1.00 95.81 91 SER A N 1
ATOM 660 C CA . SER A 1 91 ? 6.947 -4.898 20.802 1.00 95.81 91 SER A CA 1
ATOM 661 C C . SER A 1 91 ? 5.837 -4.128 21.538 1.00 95.81 91 SER A C 1
ATOM 663 O O . SER A 1 91 ? 4.664 -4.211 21.178 1.00 95.81 91 SER A O 1
ATOM 665 N N . THR A 1 92 ? 6.196 -3.275 22.506 1.00 97.81 92 THR A N 1
ATOM 666 C CA . THR A 1 92 ? 5.238 -2.400 23.203 1.00 97.81 92 THR A CA 1
ATOM 667 C C . THR A 1 92 ? 4.568 -1.404 22.254 1.00 97.81 92 THR A C 1
ATOM 669 O O . THR A 1 92 ? 3.371 -1.138 22.380 1.00 97.81 92 THR A O 1
ATOM 672 N N . ALA A 1 93 ? 5.318 -0.829 21.310 1.00 97.00 93 ALA A N 1
ATOM 673 C CA . ALA A 1 93 ? 4.761 0.089 20.321 1.00 97.00 93 ALA A CA 1
ATOM 674 C C . ALA A 1 93 ? 3.840 -0.637 19.330 1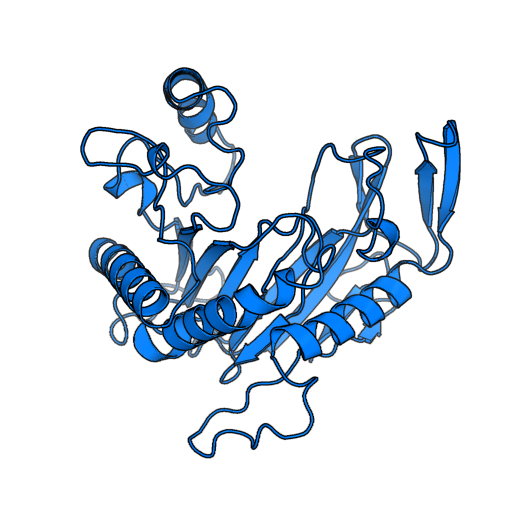.00 97.00 93 ALA A C 1
ATOM 676 O O . ALA A 1 93 ? 2.743 -0.144 19.064 1.00 97.00 93 ALA A O 1
ATOM 677 N N . VAL A 1 94 ? 4.232 -1.832 18.872 1.00 98.31 94 VAL A N 1
ATOM 678 C CA . VAL A 1 94 ? 3.389 -2.698 18.036 1.00 98.31 94 VAL A CA 1
ATOM 679 C C . VAL A 1 94 ? 2.096 -3.058 18.767 1.00 98.31 94 VAL A C 1
ATOM 681 O O . VAL A 1 94 ? 1.015 -2.869 18.222 1.00 98.31 94 VAL A O 1
ATOM 684 N N . HIS A 1 95 ? 2.163 -3.468 20.036 1.00 98.38 95 HIS A N 1
ATOM 685 C CA . HIS A 1 95 ? 0.972 -3.776 20.833 1.00 98.38 95 HIS A CA 1
ATOM 686 C C . HIS A 1 95 ? 0.005 -2.592 20.938 1.00 98.38 95 HIS A C 1
ATOM 688 O O . HIS A 1 95 ? -1.201 -2.756 20.754 1.00 98.38 95 HIS A O 1
ATOM 694 N N . LYS A 1 96 ? 0.524 -1.379 21.157 1.00 98.31 96 LYS A N 1
ATOM 695 C CA . LYS A 1 96 ? -0.297 -0.160 21.139 1.00 98.31 96 LYS A CA 1
ATOM 696 C C . LYS A 1 96 ? -0.912 0.094 19.761 1.00 98.31 96 LYS A C 1
ATOM 698 O O . LYS A 1 96 ? -2.080 0.465 19.689 1.00 98.31 96 LYS A O 1
ATOM 703 N N . ALA A 1 97 ? -0.153 -0.103 18.683 1.00 98.44 97 ALA A N 1
ATOM 704 C CA . ALA A 1 97 ? -0.644 0.068 17.318 1.00 98.44 97 ALA A CA 1
ATOM 705 C C . ALA A 1 97 ? -1.779 -0.919 16.986 1.00 98.44 97 ALA A C 1
ATOM 707 O O . ALA A 1 97 ? -2.813 -0.504 16.455 1.00 98.44 97 ALA A O 1
ATOM 708 N N . VAL A 1 98 ? -1.641 -2.190 17.380 1.00 98.69 98 VAL A N 1
ATOM 709 C CA . VAL A 1 98 ? -2.704 -3.204 17.267 1.00 98.69 98 VAL A CA 1
ATOM 710 C C . VAL A 1 98 ? -3.944 -2.771 18.045 1.00 98.69 98 VAL A C 1
ATOM 712 O O . VAL A 1 98 ? -5.030 -2.765 17.477 1.00 98.69 98 VAL A O 1
ATOM 715 N N . GLY A 1 99 ? -3.800 -2.307 19.292 1.00 98.44 99 GLY A N 1
ATOM 716 C CA . GLY A 1 99 ? -4.938 -1.844 20.096 1.00 98.44 99 GLY A CA 1
ATOM 717 C 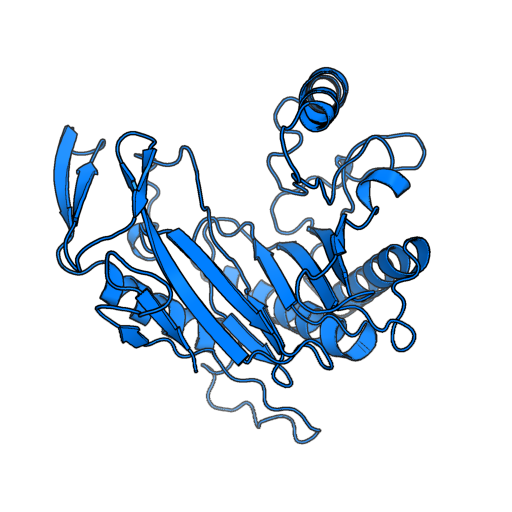C . GLY A 1 99 ? -5.697 -0.663 19.470 1.00 98.44 99 GLY A C 1
ATOM 718 O O . GLY A 1 99 ? -6.930 -0.653 19.442 1.00 98.44 99 GLY A O 1
ATOM 719 N N . VAL A 1 100 ? -4.980 0.317 18.905 1.00 98.12 100 VAL A N 1
ATOM 720 C CA . VAL A 1 100 ? -5.611 1.435 18.178 1.00 98.12 100 VAL A CA 1
ATOM 721 C C . VAL A 1 100 ? -6.344 0.926 16.937 1.00 98.12 100 VAL A C 1
ATOM 723 O O . VAL A 1 100 ? -7.476 1.332 16.688 1.00 98.12 100 VAL A O 1
ATOM 726 N N . THR A 1 101 ? -5.743 -0.001 16.191 1.00 98.38 101 THR A N 1
ATOM 727 C CA . THR A 1 101 ? -6.367 -0.589 14.994 1.00 98.38 101 THR A CA 1
ATOM 728 C C . THR A 1 101 ? -7.616 -1.390 15.350 1.00 98.38 101 THR A C 1
ATOM 730 O O . THR A 1 101 ? -8.650 -1.229 14.711 1.00 98.38 101 THR A O 1
ATOM 733 N N . ALA A 1 102 ? -7.570 -2.173 16.429 1.00 98.00 102 ALA A N 1
ATOM 734 C CA . ALA A 1 102 ? -8.723 -2.889 16.966 1.00 98.00 102 ALA A CA 1
ATOM 735 C C . ALA A 1 102 ? -9.866 -1.932 17.328 1.00 98.00 102 ALA A C 1
ATOM 737 O O . ALA A 1 102 ? -11.029 -2.223 17.063 1.00 98.00 102 ALA A O 1
ATOM 738 N N . SER A 1 103 ? -9.533 -0.760 17.877 1.00 97.38 103 SER A N 1
ATOM 739 C CA . SER A 1 103 ? -10.515 0.278 18.212 1.00 97.38 103 SER A CA 1
ATOM 740 C C . SER A 1 103 ? -11.156 0.873 16.956 1.00 97.38 103 SER A C 1
ATOM 742 O O . SER A 1 103 ? -12.365 1.080 16.935 1.00 97.38 103 SER A O 1
ATOM 744 N N . VAL A 1 104 ? -10.373 1.091 15.892 1.00 97.62 104 VAL A N 1
ATOM 745 C CA . VAL A 1 104 ? -10.890 1.506 14.576 1.00 97.62 104 VAL A CA 1
ATOM 746 C C . VAL A 1 104 ? -11.832 0.448 14.002 1.00 97.62 104 VAL A C 1
ATOM 748 O O . VAL A 1 104 ? -12.915 0.789 13.539 1.00 97.62 104 VAL A O 1
ATOM 751 N N . LEU A 1 105 ? -11.471 -0.834 14.065 1.00 96.94 105 LEU A N 1
ATOM 752 C CA . LEU A 1 105 ? -12.349 -1.909 13.594 1.00 96.94 105 LEU A CA 1
ATOM 753 C C . LEU A 1 105 ? -13.638 -1.995 14.412 1.00 96.94 105 LEU A C 1
ATOM 755 O O . LEU A 1 105 ? -14.711 -2.149 13.836 1.00 96.94 105 LEU A O 1
ATOM 759 N N . HIS A 1 106 ? -13.549 -1.843 15.733 1.00 95.94 106 HIS A N 1
ATOM 760 C CA . HIS A 1 106 ? -14.706 -1.881 16.622 1.00 95.94 106 HIS A CA 1
ATOM 761 C C . HIS A 1 106 ? -15.737 -0.795 16.291 1.00 95.94 106 HIS A C 1
ATOM 763 O O . HIS A 1 106 ? -16.914 -1.104 16.167 1.00 95.94 106 HIS A O 1
ATOM 769 N N . VAL A 1 107 ? -15.311 0.456 16.074 1.00 95.62 107 VAL A N 1
ATOM 770 C CA . VAL A 1 107 ? -16.246 1.556 15.750 1.00 95.62 107 VAL A CA 1
ATOM 771 C C . VAL A 1 107 ? -16.862 1.462 14.349 1.00 95.62 107 VAL A C 1
ATOM 773 O O . VAL A 1 107 ? -17.760 2.238 14.036 1.00 95.62 107 VAL A O 1
ATOM 776 N N . ASN A 1 108 ? -16.371 0.549 13.506 1.00 95.88 108 ASN A N 1
ATOM 777 C CA . ASN A 1 108 ? -16.930 0.253 12.186 1.00 95.88 108 ASN A CA 1
ATOM 778 C C . ASN A 1 108 ? -17.716 -1.072 12.158 1.00 95.88 108 ASN A C 1
ATOM 780 O O . ASN A 1 108 ? -18.090 -1.511 11.075 1.00 95.88 108 ASN A O 1
ATOM 784 N N . ASP A 1 109 ? -17.929 -1.726 13.305 1.00 94.69 109 ASP A N 1
ATOM 785 C CA . ASP A 1 109 ? -18.555 -3.054 13.399 1.00 94.69 109 ASP A CA 1
ATOM 786 C C . ASP A 1 109 ? -17.793 -4.155 12.622 1.00 94.69 109 ASP A C 1
ATOM 788 O O . ASP A 1 109 ? -18.374 -5.111 12.113 1.00 94.69 109 ASP A O 1
ATOM 792 N N . LEU A 1 110 ? -16.458 -4.043 12.545 1.00 95.06 110 LEU A N 1
ATOM 793 C CA . LEU A 1 110 ? -15.568 -4.955 11.803 1.00 95.06 110 LEU A CA 1
ATOM 794 C C . LEU A 1 110 ? -14.726 -5.873 12.709 1.00 95.06 110 LEU A C 1
ATOM 796 O O . LEU A 1 110 ? -13.721 -6.443 12.269 1.00 95.06 110 LEU A O 1
ATOM 800 N N . SER A 1 111 ? -15.095 -6.016 13.984 1.00 91.75 111 SER A N 1
ATOM 801 C CA . SER A 1 111 ? -14.369 -6.862 14.940 1.00 91.75 111 SER A CA 1
ATOM 802 C C . SER A 1 111 ? -14.359 -8.343 14.526 1.00 91.75 111 SER A C 1
ATOM 804 O O . SER A 1 111 ? -15.381 -8.921 14.161 1.00 91.75 111 SER A O 1
ATOM 806 N N . TRP A 1 112 ? -13.189 -8.974 14.617 1.00 88.44 112 TRP A N 1
ATOM 807 C CA . TRP A 1 112 ? -12.994 -10.407 14.370 1.00 88.44 112 TRP A CA 1
ATOM 808 C C . TRP A 1 112 ? -13.369 -11.246 15.611 1.00 88.44 112 TRP A C 1
ATOM 810 O O . TRP A 1 112 ? -13.205 -10.741 16.723 1.00 88.44 112 TRP A O 1
ATOM 820 N N . PRO A 1 113 ? -13.863 -12.498 15.476 1.00 83.31 113 PRO A N 1
ATOM 821 C CA . PRO A 1 113 ? -14.186 -13.238 14.246 1.00 83.31 113 PRO A CA 1
ATOM 822 C C . PRO A 1 113 ? -15.601 -12.977 13.707 1.00 83.31 113 PRO A C 1
ATOM 824 O O . PRO A 1 113 ? -16.098 -13.725 12.875 1.00 83.31 113 PRO A O 1
ATOM 827 N N . HIS A 1 114 ? -16.280 -11.937 14.186 1.00 73.44 114 HIS A N 1
ATOM 828 C CA . HIS A 1 114 ? -17.716 -11.746 13.969 1.00 73.44 114 HIS A CA 1
ATOM 829 C C . HIS A 1 114 ? -18.093 -11.094 12.630 1.00 73.44 114 HIS A C 1
ATOM 831 O O . HIS A 1 114 ? -19.276 -10.860 12.389 1.00 73.44 114 HIS A O 1
ATOM 837 N N . ARG A 1 115 ? -17.123 -10.816 11.751 1.00 78.56 115 ARG A N 1
ATOM 838 C CA . ARG A 1 115 ? -17.379 -10.294 10.402 1.00 78.56 115 ARG A CA 1
ATOM 839 C C . ARG A 1 115 ? -17.348 -11.413 9.361 1.00 78.56 115 ARG A C 1
ATOM 841 O O . ARG A 1 115 ? -16.493 -12.288 9.417 1.00 78.56 115 ARG A O 1
ATOM 848 N N . GLY A 1 116 ? -18.261 -11.345 8.397 1.00 78.69 116 GLY A N 1
ATOM 849 C CA . GLY A 1 116 ? -18.261 -12.206 7.210 1.00 78.69 116 GLY A CA 1
ATOM 850 C C . GLY A 1 116 ? -17.656 -11.540 5.974 1.00 78.69 116 GLY A C 1
ATOM 851 O O . GLY A 1 116 ? -17.674 -12.132 4.907 1.00 78.69 116 GLY A O 1
ATOM 852 N N . ASP A 1 117 ? -17.162 -10.311 6.076 1.00 92.69 117 ASP A N 1
ATOM 853 C CA . ASP A 1 117 ? -16.664 -9.519 4.947 1.00 92.69 117 ASP A CA 1
ATOM 854 C C . ASP A 1 117 ? -15.128 -9.500 4.907 1.00 92.69 117 ASP A C 1
ATOM 856 O O . ASP A 1 117 ? -14.481 -9.618 5.953 1.00 92.69 117 ASP A O 1
ATOM 860 N N . LEU A 1 118 ? -14.559 -9.289 3.715 1.00 96.00 118 LEU A N 1
ATOM 861 C CA . LEU A 1 118 ? -13.115 -9.120 3.542 1.00 96.00 118 LEU A CA 1
ATOM 862 C C . LEU A 1 118 ? -12.655 -7.800 4.170 1.00 96.00 118 LEU A C 1
ATOM 864 O O . LEU A 1 118 ? -13.358 -6.784 4.113 1.00 96.00 118 LEU A O 1
ATOM 868 N N . LEU A 1 119 ? -11.454 -7.804 4.742 1.00 97.75 119 LEU A N 1
ATOM 869 C CA . LEU A 1 119 ? -10.834 -6.651 5.380 1.00 97.75 119 LEU A CA 1
ATOM 870 C C . LEU A 1 119 ? -9.446 -6.365 4.801 1.00 97.75 119 LEU A C 1
ATOM 872 O O . LEU A 1 119 ? -8.483 -7.095 5.040 1.00 97.75 119 LEU A O 1
ATOM 876 N N . VAL A 1 120 ? -9.338 -5.223 4.132 1.00 98.12 120 VAL A N 1
ATOM 877 C CA . VAL A 1 120 ? -8.083 -4.619 3.692 1.00 98.12 120 VAL A CA 1
ATOM 878 C C . VAL A 1 120 ? -7.665 -3.542 4.686 1.00 98.12 120 VAL A C 1
ATOM 880 O O . VAL A 1 120 ? -8.454 -2.669 5.061 1.00 98.12 120 VAL A O 1
ATOM 883 N N . LEU A 1 121 ? -6.400 -3.567 5.092 1.00 98.31 121 LEU A N 1
ATOM 884 C CA . LEU A 1 121 ? -5.801 -2.495 5.875 1.00 98.31 121 LEU A CA 1
ATOM 885 C C . LEU A 1 121 ? -4.742 -1.773 5.043 1.00 98.31 121 LEU A C 1
ATOM 887 O O . LEU A 1 121 ? -3.680 -2.324 4.762 1.00 98.31 121 LEU A O 1
ATOM 891 N N . SER A 1 122 ? -5.020 -0.520 4.687 1.00 98.19 122 SER A N 1
ATOM 892 C CA . SER A 1 122 ? -4.042 0.386 4.084 1.00 98.19 122 SER A CA 1
ATOM 893 C C . SER A 1 122 ? -3.171 0.995 5.181 1.00 98.19 122 SER A C 1
ATOM 895 O O . SER A 1 122 ? -3.681 1.668 6.080 1.00 98.19 122 SER A O 1
ATOM 897 N N . ILE A 1 123 ? -1.859 0.789 5.118 1.00 97.94 123 ILE A N 1
ATOM 898 C CA . ILE A 1 123 ? -0.925 1.264 6.141 1.00 97.94 123 ILE A CA 1
ATOM 899 C C . ILE A 1 123 ? 0.132 2.155 5.508 1.00 97.94 123 ILE A C 1
ATOM 901 O O . ILE A 1 123 ? 0.912 1.717 4.666 1.00 97.94 123 ILE A O 1
ATOM 905 N N . HIS A 1 124 ? 0.217 3.393 5.979 1.00 97.31 124 HIS A N 1
ATOM 906 C CA . HIS A 1 124 ? 1.318 4.277 5.633 1.00 97.31 124 HIS A CA 1
ATOM 907 C C . HIS A 1 124 ? 2.433 4.172 6.680 1.00 97.31 124 HIS A C 1
ATOM 909 O O . HIS A 1 124 ? 2.286 4.647 7.815 1.00 97.31 124 HIS A O 1
ATOM 915 N N . TRP A 1 125 ? 3.528 3.491 6.334 1.00 95.88 125 TRP A N 1
ATOM 916 C CA . TRP A 1 125 ? 4.563 3.110 7.297 1.00 95.88 125 TRP A CA 1
ATOM 917 C C . TRP A 1 125 ? 5.985 3.049 6.746 1.00 95.88 125 TRP A C 1
ATOM 919 O O . TRP A 1 125 ? 6.224 2.862 5.559 1.00 95.88 125 TRP A O 1
ATOM 929 N N . GLY A 1 126 ? 6.945 3.133 7.665 1.00 90.75 126 GLY A N 1
ATOM 930 C CA . GLY A 1 126 ? 8.360 3.021 7.337 1.00 90.75 126 GLY A CA 1
ATOM 931 C C . GLY A 1 126 ? 8.898 4.198 6.517 1.00 90.75 126 GLY A C 1
ATOM 932 O O . GLY A 1 126 ? 8.143 5.062 6.084 1.00 90.75 126 GLY A O 1
ATOM 933 N N . PRO A 1 127 ? 10.224 4.249 6.341 1.00 86.69 127 PRO A N 1
ATOM 934 C CA . PRO A 1 127 ? 10.868 5.369 5.680 1.00 86.69 127 PRO A CA 1
ATOM 935 C C . PRO A 1 127 ? 10.587 5.379 4.175 1.00 86.69 127 PRO A C 1
ATOM 937 O O . PRO A 1 127 ? 10.449 4.330 3.534 1.00 86.69 127 PRO A O 1
ATOM 940 N N . ASN A 1 128 ? 10.574 6.587 3.617 1.00 88.06 128 ASN A N 1
ATOM 941 C CA . ASN A 1 128 ? 10.609 6.820 2.179 1.00 88.06 128 ASN A CA 1
ATOM 942 C C . ASN A 1 128 ? 11.940 6.304 1.627 1.00 88.06 128 ASN A C 1
ATOM 944 O O . ASN A 1 128 ? 12.982 6.542 2.238 1.00 88.06 128 ASN A O 1
ATOM 948 N N . TRP A 1 129 ? 11.908 5.645 0.467 1.00 83.31 129 TRP A N 1
ATOM 949 C CA . TRP A 1 129 ? 13.101 5.114 -0.196 1.00 83.31 129 TRP A CA 1
ATOM 950 C C . TRP A 1 129 ? 13.914 4.176 0.698 1.00 83.31 129 TRP A C 1
ATOM 952 O O . TRP A 1 129 ? 15.108 4.366 0.924 1.00 83.31 129 TRP A O 1
ATOM 962 N N . ALA A 1 130 ? 13.237 3.187 1.267 1.00 79.12 130 ALA A N 1
ATOM 963 C CA . ALA A 1 130 ? 13.849 2.304 2.237 1.00 79.12 130 ALA A CA 1
ATOM 964 C C . ALA A 1 130 ? 15.001 1.473 1.658 1.00 79.12 130 ALA A C 1
ATOM 966 O O . ALA A 1 130 ? 15.071 1.233 0.457 1.00 79.12 130 ALA A O 1
ATOM 967 N N . TYR A 1 131 ? 15.856 0.986 2.561 1.00 78.62 131 TYR A N 1
ATOM 968 C CA . TYR A 1 131 ? 17.113 0.278 2.284 1.00 78.62 131 TYR A CA 1
ATOM 969 C C . TYR A 1 131 ? 18.248 1.189 1.814 1.00 78.62 131 TYR A C 1
ATOM 971 O O . TYR A 1 131 ? 19.372 0.713 1.637 1.00 78.62 131 TYR A O 1
ATOM 979 N N . ARG A 1 132 ? 17.991 2.492 1.633 1.00 73.12 132 ARG A N 1
ATOM 980 C CA . ARG A 1 132 ? 19.040 3.481 1.358 1.00 73.12 132 ARG A CA 1
ATOM 981 C C . ARG A 1 132 ? 20.065 3.512 2.469 1.00 73.12 132 ARG A C 1
ATOM 983 O O . ARG A 1 132 ? 21.257 3.584 2.179 1.00 73.12 132 ARG A O 1
ATOM 990 N N . GLU A 1 133 ? 19.595 3.406 3.704 1.00 73.69 133 GLU A N 1
ATOM 991 C CA . GLU A 1 133 ? 20.451 3.359 4.873 1.00 73.69 133 GLU A CA 1
ATOM 992 C C . GLU A 1 133 ? 20.457 1.950 5.473 1.00 73.69 133 GLU A C 1
ATOM 994 O O . GLU A 1 133 ? 19.449 1.240 5.515 1.00 73.69 133 GLU A O 1
ATOM 999 N N . SER A 1 134 ? 21.628 1.519 5.945 1.00 67.38 134 SER A N 1
ATOM 1000 C CA . SER A 1 134 ? 21.820 0.170 6.501 1.00 67.38 134 SER A CA 1
ATOM 1001 C C . SER A 1 134 ? 20.896 -0.156 7.689 1.00 67.38 134 SER A C 1
ATOM 1003 O O . SER A 1 134 ? 20.596 -1.326 7.941 1.00 67.38 134 SER A O 1
ATOM 1005 N N . ASP A 1 135 ? 20.407 0.857 8.405 1.00 68.94 135 ASP A N 1
ATOM 1006 C CA . ASP A 1 135 ? 19.528 0.724 9.563 1.00 68.94 135 ASP A CA 1
ATOM 1007 C C . ASP A 1 135 ? 18.026 0.726 9.227 1.00 68.94 135 ASP A C 1
ATOM 1009 O O . ASP A 1 135 ? 17.234 0.313 10.080 1.00 68.94 135 ASP A O 1
ATOM 1013 N N . ASP A 1 136 ? 17.619 1.047 7.991 1.00 72.12 136 ASP A N 1
ATOM 1014 C CA . ASP A 1 136 ? 16.215 0.990 7.535 1.00 72.12 136 ASP A CA 1
ATOM 1015 C C . ASP A 1 136 ? 15.592 -0.406 7.724 1.00 72.12 136 ASP A C 1
ATOM 1017 O O . ASP A 1 136 ? 14.383 -0.568 7.966 1.00 72.12 136 ASP A O 1
ATOM 1021 N N . THR A 1 137 ? 16.443 -1.433 7.636 1.00 73.69 137 THR A N 1
ATOM 1022 C CA . THR A 1 137 ? 16.098 -2.845 7.842 1.00 73.69 137 THR A CA 1
ATOM 1023 C C . THR A 1 137 ? 15.729 -3.151 9.296 1.00 73.69 137 THR A C 1
ATOM 1025 O O . THR A 1 137 ? 14.919 -4.042 9.549 1.00 73.69 137 THR A O 1
ATOM 1028 N N . ARG A 1 138 ? 16.223 -2.377 10.274 1.00 79.50 138 ARG A N 1
ATOM 1029 C CA . ARG A 1 138 ? 15.937 -2.599 11.704 1.00 79.50 138 ARG A CA 1
ATOM 1030 C C . ARG A 1 138 ? 14.477 -2.336 12.043 1.00 79.50 138 ARG A C 1
ATOM 1032 O O . ARG A 1 138 ? 13.919 -3.027 12.886 1.00 79.50 138 ARG A O 1
ATOM 1039 N N . GLY A 1 139 ? 13.842 -1.372 11.376 1.00 86.00 139 GLY A N 1
ATOM 1040 C CA . GLY A 1 139 ? 12.411 -1.104 11.543 1.00 86.00 139 GLY A CA 1
ATOM 1041 C C . GLY A 1 139 ? 11.514 -2.186 10.932 1.00 86.00 139 GLY A C 1
ATOM 1042 O O . GLY A 1 139 ? 10.337 -2.279 11.279 1.00 86.00 139 GLY A O 1
ATOM 1043 N N . GLN A 1 140 ? 12.050 -3.017 10.031 1.00 91.06 140 GLN A N 1
ATOM 1044 C CA . GLN A 1 140 ? 11.250 -3.978 9.274 1.00 91.06 140 GLN A CA 1
ATOM 1045 C C . GLN A 1 140 ? 10.697 -5.099 10.147 1.00 91.06 140 GLN A C 1
ATOM 1047 O O . GLN A 1 140 ? 9.555 -5.506 9.958 1.00 91.06 140 GLN A O 1
ATOM 1052 N N . VAL A 1 141 ? 11.458 -5.555 11.147 1.00 92.62 141 VAL A N 1
ATOM 1053 C CA . VAL A 1 141 ? 10.990 -6.602 12.068 1.00 92.62 141 VAL A CA 1
ATOM 1054 C C . VAL A 1 141 ? 9.705 -6.196 12.793 1.00 92.62 141 VAL A C 1
ATOM 1056 O O . VAL A 1 141 ? 8.824 -7.030 12.959 1.00 92.62 141 VAL A O 1
ATOM 1059 N N . TRP A 1 142 ? 9.568 -4.920 13.161 1.00 95.25 142 TRP A N 1
ATOM 1060 C CA . TRP A 1 142 ? 8.394 -4.403 13.866 1.00 95.25 142 TRP A CA 1
ATOM 1061 C C . TRP A 1 142 ? 7.205 -4.159 12.935 1.00 95.25 142 TRP A C 1
ATOM 1063 O O . TRP A 1 142 ? 6.063 -4.325 13.353 1.00 95.25 142 TRP A O 1
ATOM 1073 N N . ARG A 1 143 ? 7.454 -3.788 11.671 1.00 95.62 143 ARG A N 1
ATOM 1074 C CA . ARG A 1 143 ? 6.403 -3.723 10.641 1.00 95.62 143 ARG A CA 1
ATOM 1075 C C . ARG A 1 143 ? 5.840 -5.110 10.348 1.00 95.62 143 ARG A C 1
ATOM 1077 O O . ARG A 1 143 ? 4.624 -5.256 10.306 1.00 95.62 143 ARG A O 1
ATOM 1084 N N . ARG A 1 144 ? 6.710 -6.118 10.229 1.00 96.12 144 ARG A N 1
ATOM 1085 C CA . ARG A 1 144 ? 6.307 -7.522 10.083 1.00 96.12 144 ARG A CA 1
ATOM 1086 C C . ARG A 1 144 ? 5.533 -8.030 11.298 1.00 96.12 144 ARG A C 1
ATOM 1088 O O . ARG A 1 144 ? 4.439 -8.541 11.122 1.00 96.12 144 ARG A O 1
ATOM 1095 N N . ASP A 1 145 ? 6.036 -7.803 12.514 1.00 97.19 145 ASP A N 1
ATOM 1096 C CA . ASP A 1 145 ? 5.322 -8.149 13.758 1.00 97.19 145 ASP A CA 1
ATOM 1097 C C . ASP A 1 145 ? 3.924 -7.510 13.798 1.00 97.19 145 ASP A C 1
ATOM 1099 O O . ASP A 1 145 ? 2.926 -8.173 14.063 1.00 97.19 145 ASP A O 1
ATOM 1103 N N . TYR A 1 146 ? 3.815 -6.229 13.436 1.00 98.44 146 TYR A N 1
ATOM 1104 C CA . TYR A 1 146 ? 2.516 -5.573 13.331 1.00 98.44 146 TYR A CA 1
ATOM 1105 C C . TYR A 1 146 ? 1.622 -6.225 12.263 1.00 98.44 146 TYR A C 1
ATOM 1107 O O . TYR A 1 146 ? 0.479 -6.543 12.571 1.00 98.44 146 TYR A O 1
ATOM 1115 N N . ALA A 1 147 ? 2.124 -6.488 11.052 1.00 98.38 147 ALA A N 1
ATOM 1116 C CA . ALA A 1 147 ? 1.372 -7.136 9.971 1.00 98.38 147 ALA A CA 1
ATOM 1117 C C . ALA A 1 147 ? 0.855 -8.534 10.352 1.00 98.38 147 ALA A C 1
ATOM 1119 O O . ALA A 1 147 ? -0.312 -8.849 10.121 1.00 98.38 147 ALA A O 1
ATOM 1120 N N . HIS A 1 148 ? 1.698 -9.347 10.990 1.00 98.25 148 HIS A N 1
ATOM 1121 C CA . HIS A 1 148 ? 1.336 -10.682 11.471 1.00 98.25 148 HIS A CA 1
ATOM 1122 C C . HIS A 1 148 ? 0.239 -10.603 12.525 1.00 98.25 148 HIS A C 1
ATOM 1124 O O . HIS A 1 148 ? -0.780 -11.277 12.406 1.00 98.25 148 HIS A O 1
ATOM 1130 N N . ARG A 1 149 ? 0.373 -9.697 13.499 1.00 98.25 149 ARG A N 1
ATOM 1131 C CA . ARG A 1 149 ? -0.640 -9.504 14.545 1.00 98.25 149 ARG A CA 1
ATOM 1132 C C . ARG A 1 149 ? -1.954 -8.935 14.015 1.00 98.25 149 ARG A C 1
ATOM 1134 O O . ARG A 1 149 ? -3.011 -9.242 14.555 1.00 98.25 149 ARG A O 1
ATOM 1141 N N . LEU A 1 150 ? -1.927 -8.138 12.949 1.00 98.44 150 LEU A N 1
ATOM 1142 C CA . LEU A 1 150 ? -3.142 -7.688 12.265 1.00 98.44 150 LEU A CA 1
ATOM 1143 C C . LEU A 1 150 ? -3.919 -8.863 11.655 1.00 98.44 150 LEU A C 1
ATOM 1145 O O . LEU A 1 150 ? -5.148 -8.884 11.725 1.00 98.44 150 LEU A O 1
ATOM 1149 N N . ILE A 1 151 ? -3.213 -9.845 11.098 1.00 97.62 151 ILE A N 1
ATOM 1150 C CA . ILE A 1 151 ? -3.812 -11.075 10.574 1.00 97.62 151 ILE A CA 1
ATOM 1151 C C . ILE A 1 151 ? -4.283 -11.979 11.723 1.00 97.62 151 ILE A C 1
ATOM 1153 O O . ILE A 1 151 ? -5.436 -12.400 11.723 1.00 97.62 151 ILE A O 1
ATOM 1157 N N . ASP A 1 152 ? -3.437 -12.226 12.723 1.00 96.50 152 ASP A N 1
ATOM 1158 C CA . ASP A 1 152 ? -3.708 -13.191 13.796 1.00 96.50 152 ASP A CA 1
ATOM 1159 C C . ASP A 1 152 ? -4.760 -12.714 14.803 1.00 96.50 152 ASP A C 1
ATOM 1161 O O . ASP A 1 152 ? -5.617 -13.489 15.224 1.00 96.50 152 ASP A O 1
ATOM 1165 N N . GLU A 1 153 ? -4.701 -11.444 15.210 1.00 96.69 153 GLU A N 1
ATOM 1166 C CA . GLU A 1 153 ? -5.545 -10.908 16.286 1.00 96.69 153 GLU A CA 1
ATOM 1167 C C . GLU A 1 153 ? -6.767 -10.163 15.747 1.00 96.69 153 GLU A C 1
ATOM 1169 O O . GLU A 1 153 ? -7.812 -10.137 16.399 1.00 96.69 153 GLU A O 1
ATOM 1174 N N . LEU A 1 154 ? -6.647 -9.531 14.574 1.00 97.19 154 LEU A N 1
ATOM 1175 C CA . LEU A 1 154 ? -7.710 -8.701 13.992 1.00 97.19 154 LEU A CA 1
ATOM 1176 C C . LEU A 1 154 ? -8.309 -9.302 12.712 1.00 97.19 154 LEU A C 1
ATOM 1178 O O . LEU A 1 154 ? -9.271 -8.753 12.161 1.00 97.19 154 LEU A O 1
ATOM 1182 N N . GLY A 1 155 ? -7.774 -10.430 12.243 1.00 96.38 155 GLY A N 1
ATOM 1183 C CA . GLY A 1 155 ? -8.256 -11.186 11.092 1.00 96.38 155 GLY A CA 1
ATOM 1184 C C . GLY A 1 155 ? -8.041 -10.521 9.733 1.00 96.38 155 GLY A C 1
ATOM 1185 O O . GLY A 1 155 ? -8.724 -10.923 8.797 1.00 96.38 155 GLY A O 1
ATOM 1186 N N . VAL A 1 156 ? -7.221 -9.469 9.618 1.00 97.94 156 VAL A N 1
ATOM 1187 C CA . VAL A 1 156 ? -7.016 -8.739 8.348 1.00 97.94 156 VAL A CA 1
ATOM 1188 C C . VAL A 1 156 ? -6.726 -9.730 7.214 1.00 97.94 156 VAL A C 1
ATOM 1190 O O . VAL A 1 156 ? -6.040 -10.726 7.429 1.00 97.94 156 VAL A O 1
ATOM 1193 N N . ASP A 1 157 ? -7.305 -9.503 6.037 1.00 98.06 157 ASP A N 1
ATOM 1194 C CA . ASP A 1 157 ? -7.210 -10.405 4.880 1.00 98.06 157 ASP A CA 1
ATOM 1195 C C . ASP A 1 157 ? -6.127 -9.951 3.895 1.00 98.06 157 ASP A C 1
ATOM 1197 O O . ASP A 1 157 ? -5.436 -10.774 3.306 1.00 98.06 157 ASP A O 1
ATOM 1201 N N . LEU A 1 158 ? -5.916 -8.636 3.788 1.00 98.56 158 LEU A N 1
ATOM 1202 C CA . LEU A 1 158 ? -4.850 -8.035 2.989 1.00 98.56 158 LEU A CA 1
ATOM 1203 C C . LEU A 1 158 ? -4.248 -6.835 3.719 1.00 98.56 158 LEU A C 1
ATOM 1205 O O . LEU A 1 158 ? -4.955 -5.894 4.093 1.00 98.56 158 LEU A O 1
ATOM 1209 N N . VAL A 1 159 ? -2.925 -6.836 3.868 1.00 98.75 159 VAL A N 1
ATOM 1210 C CA . VAL A 1 159 ? -2.175 -5.661 4.323 1.00 98.75 159 VAL A CA 1
ATOM 1211 C C . VAL A 1 159 ? -1.602 -4.938 3.107 1.00 98.75 159 VAL A C 1
ATOM 1213 O O . VAL A 1 159 ? -0.754 -5.475 2.399 1.00 98.75 159 VAL A O 1
ATOM 1216 N N . TYR A 1 160 ? -2.048 -3.704 2.885 1.00 98.12 160 TYR A N 1
ATOM 1217 C CA . TYR A 1 160 ? -1.588 -2.830 1.808 1.00 98.12 160 TYR A CA 1
ATOM 1218 C C . TYR A 1 160 ? -0.697 -1.718 2.375 1.00 98.12 160 TYR A C 1
ATOM 1220 O O . TYR A 1 160 ? -1.160 -0.646 2.770 1.00 98.12 160 TYR A O 1
ATOM 1228 N N . GLY A 1 161 ? 0.601 -1.989 2.463 1.00 97.12 161 GLY A N 1
ATOM 1229 C CA . GLY A 1 161 ? 1.612 -1.038 2.906 1.00 97.12 161 GLY A CA 1
ATOM 1230 C C . GLY A 1 161 ? 2.012 -0.057 1.806 1.00 97.12 161 GLY A C 1
ATOM 1231 O O . GLY A 1 161 ? 2.167 -0.424 0.644 1.00 97.12 161 GLY A O 1
ATOM 1232 N N . HIS A 1 162 ? 2.234 1.200 2.175 1.00 94.12 162 HIS A N 1
ATOM 1233 C CA . HIS A 1 162 ? 2.764 2.251 1.303 1.00 94.12 162 HIS A CA 1
ATOM 1234 C C . HIS A 1 162 ? 3.613 3.245 2.120 1.00 94.12 162 HIS A C 1
ATOM 1236 O O . HIS A 1 162 ? 3.684 3.119 3.340 1.00 94.12 162 HIS A O 1
ATOM 1242 N N . SER A 1 163 ? 4.250 4.211 1.438 1.00 93.25 163 SER A N 1
ATOM 1243 C CA . SER A 1 163 ? 5.214 5.244 1.916 1.00 93.25 163 SER A CA 1
ATOM 1244 C C . SER A 1 163 ? 6.610 5.092 1.322 1.00 93.25 163 SER A C 1
ATOM 1246 O O . SER A 1 163 ? 7.336 6.068 1.199 1.00 93.25 163 SER A O 1
ATOM 1248 N N . SER A 1 164 ? 7.011 3.882 0.940 1.00 89.81 164 SER A N 1
ATOM 1249 C CA . SER A 1 164 ? 8.370 3.629 0.456 1.00 89.81 164 SER A CA 1
ATOM 1250 C C . SER A 1 164 ? 8.702 4.338 -0.858 1.00 89.81 164 SER A C 1
ATOM 1252 O O . SER A 1 164 ? 9.881 4.444 -1.171 1.00 89.81 164 SER A O 1
ATOM 1254 N N . HIS A 1 165 ? 7.706 4.803 -1.624 1.00 89.19 165 HIS A N 1
ATOM 1255 C CA . HIS A 1 165 ? 7.818 5.383 -2.978 1.00 89.19 165 HIS A CA 1
ATOM 1256 C C . HIS A 1 165 ? 8.401 4.460 -4.061 1.00 89.19 165 HIS A C 1
ATOM 1258 O O . HIS A 1 165 ? 8.281 4.735 -5.248 1.00 89.19 165 HIS A O 1
ATOM 1264 N N . HIS A 1 166 ? 8.923 3.301 -3.671 1.00 88.31 166 HIS A N 1
ATOM 1265 C CA . HIS A 1 166 ? 9.218 2.170 -4.540 1.00 88.31 166 HIS A CA 1
ATOM 1266 C C . HIS A 1 166 ? 8.518 0.914 -4.019 1.00 88.31 166 HIS A C 1
ATOM 1268 O O . HIS A 1 166 ? 8.121 0.842 -2.848 1.00 88.31 166 HIS A O 1
ATOM 1274 N N . ILE A 1 167 ? 8.408 -0.097 -4.876 1.00 92.12 167 ILE A N 1
ATOM 1275 C CA . ILE A 1 167 ? 7.876 -1.400 -4.484 1.00 92.12 167 ILE A CA 1
ATOM 1276 C C . ILE A 1 167 ? 8.868 -2.079 -3.524 1.00 92.12 167 ILE A C 1
ATOM 1278 O O . ILE A 1 167 ? 10.063 -2.194 -3.813 1.00 92.12 167 ILE A O 1
ATOM 1282 N N . ARG A 1 168 ? 8.370 -2.485 -2.356 1.00 92.25 168 ARG A N 1
ATOM 1283 C CA . ARG A 1 168 ? 9.061 -3.315 -1.359 1.00 92.25 168 ARG A CA 1
ATOM 1284 C C . ARG A 1 168 ? 8.688 -4.787 -1.535 1.00 92.25 168 ARG A C 1
ATOM 1286 O O . ARG A 1 168 ? 7.942 -5.147 -2.439 1.00 92.25 168 ARG A O 1
ATOM 1293 N N . GLY A 1 169 ? 9.212 -5.635 -0.655 1.00 93.12 169 GLY A N 1
ATOM 1294 C CA . GLY A 1 169 ? 8.878 -7.044 -0.632 1.00 93.12 169 GLY A CA 1
ATOM 1295 C C . GLY A 1 169 ? 7.421 -7.313 -0.282 1.00 93.12 169 GLY A C 1
ATOM 1296 O O . GLY A 1 169 ? 6.717 -6.477 0.296 1.00 93.12 169 GLY A O 1
ATOM 1297 N N . MET A 1 170 ? 6.994 -8.522 -0.616 1.00 96.75 170 MET A N 1
ATOM 1298 C CA . MET A 1 170 ? 5.690 -9.067 -0.282 1.00 96.75 170 MET A CA 1
ATOM 1299 C C . MET A 1 170 ? 5.851 -10.416 0.415 1.00 96.75 170 MET A C 1
ATOM 1301 O O . MET A 1 170 ? 6.817 -11.148 0.199 1.00 96.75 170 MET A O 1
ATOM 1305 N N . GLU A 1 171 ? 4.893 -10.739 1.266 1.00 97.00 171 GLU A N 1
ATOM 1306 C CA . GLU A 1 171 ? 4.897 -11.955 2.066 1.00 97.00 171 GLU A CA 1
ATOM 1307 C C . GLU A 1 171 ? 3.505 -12.582 2.061 1.00 97.00 171 GLU A C 1
ATOM 1309 O O . GLU A 1 171 ? 2.500 -11.880 2.172 1.00 97.00 171 GLU A O 1
ATOM 1314 N N . LEU A 1 172 ? 3.453 -13.908 1.972 1.00 97.62 172 LEU A N 1
ATOM 1315 C CA . LEU A 1 172 ? 2.284 -14.689 2.340 1.00 97.62 172 LEU A CA 1
ATOM 1316 C C . LEU A 1 172 ? 2.438 -15.158 3.779 1.00 97.62 172 LEU A C 1
ATOM 1318 O O . LEU A 1 172 ? 3.277 -16.003 4.078 1.00 97.62 172 LEU A O 1
ATOM 1322 N N . TYR A 1 173 ? 1.599 -14.635 4.666 1.00 97.25 173 TYR A N 1
ATOM 1323 C CA . TYR A 1 173 ? 1.525 -15.075 6.055 1.00 97.25 173 TYR A CA 1
ATOM 1324 C C . TYR A 1 173 ? 0.180 -15.755 6.286 1.00 97.25 173 TYR A C 1
ATOM 1326 O O . TYR A 1 173 ? -0.873 -15.156 6.070 1.00 97.25 173 TYR A O 1
ATOM 1334 N N . ARG A 1 174 ? 0.193 -17.043 6.657 1.00 95.31 174 ARG A N 1
ATOM 1335 C CA . ARG A 1 174 ? -1.020 -17.889 6.727 1.00 95.31 174 ARG A CA 1
ATOM 1336 C C . ARG A 1 174 ? -1.834 -17.914 5.420 1.00 95.31 174 ARG A C 1
ATOM 1338 O O . ARG A 1 174 ? -3.046 -18.114 5.440 1.00 95.31 174 ARG A O 1
ATOM 1345 N N . GLY A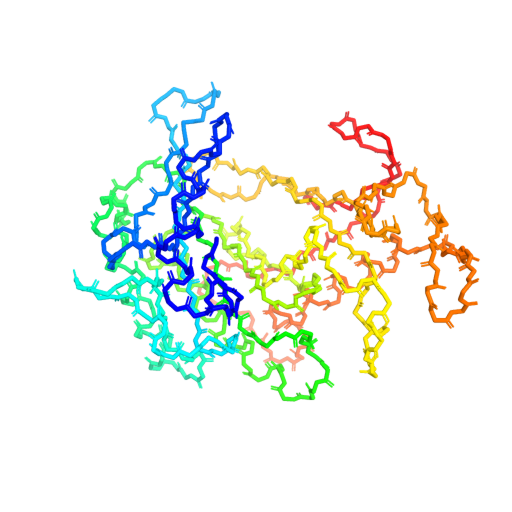 1 175 ? -1.160 -17.747 4.280 1.00 96.00 175 GLY A N 1
ATOM 1346 C CA . GLY A 1 175 ? -1.778 -17.663 2.953 1.00 96.00 175 GLY A CA 1
ATOM 1347 C C . GLY A 1 175 ? -2.396 -16.303 2.615 1.00 96.00 175 GLY A C 1
ATOM 1348 O O . GLY A 1 175 ? -2.962 -16.167 1.539 1.00 96.00 175 GLY A O 1
ATOM 1349 N N . LYS A 1 176 ? -2.294 -15.305 3.498 1.00 97.81 176 LYS A N 1
ATOM 1350 C CA . LYS A 1 176 ? -2.805 -13.947 3.285 1.00 97.81 176 LYS A CA 1
ATOM 1351 C C . LYS A 1 176 ? -1.685 -13.015 2.850 1.00 97.81 176 LYS A C 1
ATOM 1353 O O . LYS A 1 176 ? -0.567 -13.112 3.358 1.00 97.81 176 LYS A O 1
ATOM 1358 N N . LEU A 1 177 ? -1.990 -12.117 1.918 1.00 98.56 177 LEU A N 1
ATOM 1359 C CA . LEU A 1 177 ? -0.994 -11.243 1.308 1.00 98.56 177 LEU A CA 1
ATOM 1360 C C . LEU A 1 177 ? -0.669 -10.039 2.204 1.00 98.56 177 LEU A C 1
ATOM 1362 O O . LEU A 1 177 ? -1.547 -9.304 2.664 1.00 98.56 177 LEU A O 1
ATOM 1366 N N . ILE A 1 178 ? 0.626 -9.809 2.398 1.00 98.69 178 ILE A N 1
ATOM 1367 C CA . ILE A 1 178 ? 1.194 -8.603 2.989 1.00 98.69 178 ILE A CA 1
ATOM 1368 C C . ILE A 1 178 ? 2.051 -7.925 1.925 1.00 98.69 178 ILE A C 1
ATOM 1370 O O . ILE A 1 178 ? 3.062 -8.469 1.486 1.00 98.69 178 ILE A O 1
ATOM 1374 N N . ILE A 1 179 ? 1.678 -6.706 1.546 1.00 98.31 179 ILE A N 1
ATOM 1375 C CA . ILE A 1 179 ? 2.493 -5.823 0.711 1.00 98.31 179 ILE A CA 1
ATOM 1376 C C . ILE A 1 179 ? 3.172 -4.825 1.642 1.00 98.31 179 ILE A C 1
ATOM 1378 O O . ILE A 1 179 ? 2.501 -3.986 2.237 1.00 98.31 179 ILE A O 1
ATOM 1382 N N . TYR A 1 180 ? 4.499 -4.881 1.793 1.00 96.50 180 TYR A N 1
ATOM 1383 C CA . TYR A 1 180 ? 5.193 -3.968 2.713 1.00 96.50 180 TYR A CA 1
ATOM 1384 C C . TYR A 1 180 ? 5.318 -2.541 2.177 1.00 96.50 180 TYR A C 1
ATOM 1386 O O . TYR A 1 180 ? 5.494 -1.600 2.949 1.00 96.50 180 TYR A O 1
ATOM 1394 N N . GLY A 1 181 ? 5.208 -2.361 0.867 1.00 94.88 181 GLY A N 1
ATOM 1395 C CA . GLY A 1 181 ? 5.291 -1.068 0.207 1.00 94.88 181 GLY A CA 1
ATOM 1396 C C . GLY A 1 181 ? 4.919 -1.212 -1.258 1.00 94.88 181 GLY A C 1
ATOM 1397 O O . GLY A 1 181 ? 5.665 -1.820 -2.013 1.00 94.88 181 GLY A O 1
ATOM 1398 N N . ALA A 1 182 ? 3.779 -0.663 -1.660 1.00 94.69 182 ALA A N 1
ATOM 1399 C CA . ALA A 1 182 ? 3.279 -0.747 -3.032 1.00 94.69 182 ALA A CA 1
ATOM 1400 C C . ALA A 1 182 ? 3.954 0.244 -4.002 1.00 94.69 182 ALA A C 1
ATOM 1402 O O . ALA A 1 182 ? 3.709 0.198 -5.203 1.00 94.69 182 ALA A O 1
ATOM 1403 N N . GLY A 1 183 ? 4.807 1.139 -3.492 1.00 90.38 183 GLY A N 1
ATOM 1404 C CA . GLY A 1 183 ? 5.354 2.250 -4.267 1.00 90.38 183 GLY A CA 1
ATOM 1405 C C . GLY A 1 183 ? 4.286 3.268 -4.670 1.00 90.38 183 GLY A C 1
ATOM 1406 O O . GLY A 1 183 ? 3.203 3.320 -4.080 1.00 90.38 183 GLY A O 1
ATOM 1407 N N . ASP A 1 184 ? 4.614 4.084 -5.667 1.00 87.31 184 ASP A N 1
ATOM 1408 C CA . ASP A 1 184 ? 3.697 5.076 -6.219 1.00 87.31 184 ASP A CA 1
ATOM 1409 C C . ASP A 1 184 ? 3.124 4.600 -7.552 1.00 87.31 184 ASP A C 1
ATOM 1411 O O . ASP A 1 184 ? 3.857 4.144 -8.431 1.00 87.31 184 ASP A O 1
ATOM 1415 N N . LEU A 1 185 ? 1.814 4.777 -7.732 1.00 87.44 185 LEU A N 1
ATOM 1416 C CA . LEU A 1 185 ? 1.198 4.619 -9.047 1.00 87.44 185 LEU A CA 1
ATOM 1417 C C . LEU A 1 185 ? 1.425 5.862 -9.916 1.00 87.44 185 LEU A C 1
ATOM 1419 O O . LEU A 1 185 ? 1.755 5.749 -11.089 1.00 87.44 185 LEU A O 1
ATOM 1423 N N . VAL A 1 186 ? 1.234 7.050 -9.342 1.00 86.00 186 VAL A N 1
ATOM 1424 C CA . VAL A 1 186 ? 1.477 8.345 -9.988 1.00 86.00 186 VAL A CA 1
ATOM 1425 C C . VAL A 1 186 ? 2.246 9.214 -9.004 1.00 86.00 186 VAL A C 1
ATOM 1427 O O . VAL A 1 186 ? 1.847 9.317 -7.845 1.00 86.00 186 VAL A O 1
ATOM 1430 N N . ASN A 1 187 ? 3.322 9.846 -9.465 1.00 81.44 187 ASN A N 1
ATOM 1431 C CA . ASN A 1 187 ? 4.108 10.796 -8.683 1.00 81.44 187 ASN A CA 1
ATOM 1432 C C . ASN A 1 187 ? 4.685 11.907 -9.573 1.00 81.44 187 ASN A C 1
ATOM 1434 O O . ASN A 1 187 ? 4.597 11.860 -10.802 1.00 81.44 187 ASN A O 1
ATOM 1438 N N . ASP A 1 188 ? 5.273 12.910 -8.932 1.00 77.31 188 ASP A N 1
ATOM 1439 C CA . ASP A 1 188 ? 5.987 14.027 -9.546 1.00 77.31 188 ASP A CA 1
ATOM 1440 C C . ASP A 1 188 ? 7.517 13.886 -9.423 1.00 77.31 188 ASP A C 1
ATOM 1442 O O . ASP A 1 188 ? 8.255 14.841 -9.658 1.00 77.31 188 ASP A O 1
ATOM 1446 N N . TYR A 1 189 ? 8.014 12.679 -9.125 1.00 75.75 189 TYR A N 1
ATOM 1447 C CA . TYR A 1 189 ? 9.446 12.406 -8.968 1.00 75.75 189 TYR A CA 1
ATOM 1448 C C . TYR A 1 189 ? 10.196 12.235 -10.294 1.00 75.75 189 TYR A C 1
ATOM 1450 O O . TYR A 1 189 ? 11.389 11.930 -10.286 1.00 75.75 189 TYR A O 1
ATOM 1458 N N . GLU A 1 190 ? 9.554 12.433 -11.449 1.00 75.44 190 GLU A N 1
ATOM 1459 C CA . GLU A 1 190 ? 10.247 12.360 -12.735 1.00 75.44 190 GLU A CA 1
ATOM 1460 C C . GLU A 1 190 ? 11.382 13.396 -12.803 1.00 75.44 190 GLU A C 1
ATOM 1462 O O . GLU A 1 190 ? 11.164 14.603 -12.886 1.00 75.44 190 GLU A O 1
ATOM 1467 N N . GLY A 1 191 ? 12.624 12.908 -12.784 1.00 64.69 191 GLY A N 1
ATOM 1468 C CA . GLY A 1 191 ? 13.824 13.745 -12.757 1.00 64.69 191 GLY A CA 1
ATOM 1469 C C . GLY A 1 191 ? 14.324 14.136 -11.382 1.00 64.69 191 GLY A C 1
ATOM 1470 O O . GLY A 1 191 ? 15.371 14.780 -11.286 1.00 64.69 191 GLY A O 1
ATOM 1471 N N . PHE A 1 192 ? 13.644 13.698 -10.329 1.00 68.31 192 PHE A N 1
ATOM 1472 C CA . PHE A 1 192 ? 14.214 13.687 -8.999 1.00 68.31 192 PHE A CA 1
ATOM 1473 C C . PHE A 1 192 ? 15.307 12.616 -8.954 1.00 68.31 192 PHE A C 1
ATOM 1475 O O . PHE A 1 192 ? 15.038 11.424 -9.073 1.00 68.31 192 PHE A O 1
ATOM 1482 N N . ALA A 1 193 ? 16.562 13.044 -8.849 1.00 61.25 193 ALA A N 1
ATOM 1483 C CA . ALA A 1 193 ? 17.698 12.144 -8.719 1.00 61.25 193 ALA A CA 1
ATOM 1484 C C . ALA A 1 193 ? 18.237 12.237 -7.292 1.00 61.25 193 ALA A C 1
ATOM 1486 O O . ALA A 1 193 ? 18.924 13.211 -6.971 1.00 61.25 193 ALA A O 1
ATOM 1487 N N . ASN A 1 194 ? 17.991 11.235 -6.442 1.00 60.50 194 ASN A N 1
ATOM 1488 C CA . ASN A 1 194 ? 18.815 11.076 -5.248 1.00 60.50 194 ASN A CA 1
ATOM 1489 C C . ASN A 1 194 ? 19.917 10.049 -5.473 1.00 60.50 194 ASN A C 1
ATOM 1491 O O . ASN A 1 194 ? 19.811 9.082 -6.230 1.00 60.50 194 ASN A O 1
ATOM 1495 N N . ARG A 1 195 ? 21.008 10.251 -4.739 1.00 55.66 195 ARG A N 1
ATOM 1496 C CA . ARG A 1 195 ? 22.041 9.230 -4.590 1.00 55.66 195 ARG A CA 1
ATOM 1497 C C . ARG A 1 195 ? 21.412 7.959 -4.008 1.00 55.66 195 ARG A C 1
ATOM 1499 O O . ARG A 1 195 ? 20.632 8.048 -3.065 1.00 55.66 195 ARG A O 1
ATOM 1506 N N . SER A 1 196 ? 21.792 6.812 -4.570 1.00 58.22 196 SER A N 1
ATOM 1507 C CA . SER A 1 196 ? 21.317 5.465 -4.210 1.00 58.22 196 SER A CA 1
ATOM 1508 C C . SER A 1 196 ? 19.911 5.079 -4.692 1.00 58.22 196 SER A C 1
ATOM 1510 O O . SER A 1 196 ? 19.530 3.932 -4.490 1.00 58.22 196 SER A O 1
ATOM 1512 N N . ASP A 1 197 ? 19.185 5.952 -5.404 1.00 57.16 197 ASP A N 1
ATOM 1513 C CA . ASP A 1 197 ? 17.853 5.616 -5.943 1.00 57.16 197 ASP A CA 1
ATOM 1514 C C . ASP A 1 197 ? 17.909 4.536 -7.033 1.00 57.16 197 ASP A C 1
ATOM 1516 O O . ASP A 1 197 ? 16.977 3.760 -7.167 1.00 57.16 197 ASP A O 1
ATOM 1520 N N . ALA A 1 198 ? 19.029 4.404 -7.756 1.00 54.03 198 ALA A N 1
ATOM 1521 C CA . ALA A 1 198 ? 19.198 3.380 -8.794 1.00 54.03 198 ALA A CA 1
ATOM 1522 C C . ALA A 1 198 ? 19.077 1.930 -8.276 1.00 54.03 198 ALA A C 1
ATOM 1524 O O . ALA A 1 198 ? 18.895 1.017 -9.075 1.00 54.03 198 ALA A O 1
ATOM 1525 N N . ALA A 1 199 ? 19.182 1.707 -6.959 1.00 53.69 199 ALA A N 1
ATOM 1526 C CA . ALA A 1 199 ? 18.952 0.396 -6.351 1.00 53.69 199 ALA A CA 1
ATOM 1527 C C . ALA A 1 199 ? 17.453 0.048 -6.210 1.00 53.69 199 ALA A C 1
ATOM 1529 O O . ALA A 1 199 ? 17.112 -1.116 -5.980 1.00 53.69 199 ALA A O 1
ATOM 1530 N N . TYR A 1 200 ? 16.570 1.040 -6.353 1.00 62.56 200 TYR A N 1
ATOM 1531 C CA . TYR A 1 200 ? 15.127 0.951 -6.152 1.00 62.56 200 TYR A CA 1
ATOM 1532 C C . TYR A 1 200 ? 14.457 1.298 -7.478 1.00 62.56 200 TYR A C 1
ATOM 1534 O O . TYR A 1 200 ? 14.505 2.430 -7.944 1.00 62.56 200 TYR A O 1
ATOM 1542 N N . ASN A 1 201 ? 13.939 0.268 -8.137 1.00 61.66 201 ASN A N 1
ATOM 1543 C CA . ASN A 1 201 ? 13.548 0.285 -9.541 1.00 61.66 201 ASN A CA 1
ATOM 1544 C C . ASN A 1 201 ? 12.712 1.523 -9.953 1.00 61.66 201 ASN A C 1
ATOM 1546 O O . ASN A 1 201 ? 11.844 1.980 -9.216 1.00 61.66 201 ASN A O 1
ATOM 1550 N N . THR A 1 202 ? 12.953 2.024 -11.167 1.00 70.75 202 THR A N 1
ATOM 1551 C CA . THR A 1 202 ? 12.225 3.138 -11.806 1.00 70.75 202 THR A CA 1
ATOM 1552 C C . THR A 1 202 ? 10.773 2.823 -12.190 1.00 70.75 202 THR A C 1
ATOM 1554 O O . THR A 1 202 ? 10.041 3.723 -12.608 1.00 70.75 202 THR A O 1
ATOM 1557 N N . LEU A 1 203 ? 10.362 1.558 -12.086 1.00 87.69 203 LEU A N 1
ATOM 1558 C CA . LEU A 1 203 ? 9.010 1.104 -12.385 1.00 87.69 203 LEU A CA 1
ATOM 1559 C C . LEU A 1 203 ? 8.115 1.093 -11.139 1.00 87.69 203 LEU A C 1
ATOM 1561 O O . LEU A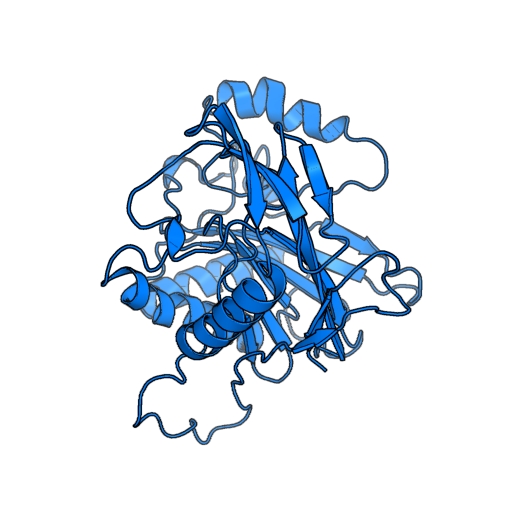 1 203 ? 8.493 0.591 -10.080 1.00 87.69 203 LEU A O 1
ATOM 1565 N N . GLY A 1 204 ? 6.891 1.588 -11.311 1.00 90.75 204 GLY A N 1
ATOM 1566 C CA . GLY A 1 204 ? 5.753 1.280 -10.446 1.00 90.75 204 GLY A CA 1
ATOM 1567 C C . GLY A 1 204 ? 4.970 0.079 -10.982 1.00 90.75 204 GLY A C 1
ATOM 1568 O O . GLY A 1 204 ? 5.335 -0.518 -12.000 1.00 90.75 204 GLY A O 1
ATOM 1569 N N . ALA A 1 205 ? 3.863 -0.264 -10.328 1.00 93.88 205 ALA A N 1
ATOM 1570 C CA . ALA A 1 205 ? 2.950 -1.283 -10.830 1.00 93.88 205 ALA A CA 1
ATOM 1571 C C . ALA A 1 205 ? 1.506 -1.030 -10.392 1.00 93.88 205 ALA A C 1
ATOM 1573 O O . ALA A 1 205 ? 1.247 -0.504 -9.309 1.00 93.88 205 ALA A O 1
ATOM 1574 N N . LEU A 1 206 ? 0.559 -1.476 -11.217 1.00 95.12 206 LEU A N 1
ATOM 1575 C CA . LEU A 1 206 ? -0.800 -1.757 -10.761 1.00 95.12 206 LEU A CA 1
ATOM 1576 C C . LEU A 1 206 ? -0.827 -3.159 -10.153 1.00 95.12 206 LEU A C 1
ATOM 1578 O O . LEU A 1 206 ? -0.367 -4.104 -10.791 1.00 95.12 206 LEU A O 1
ATOM 1582 N N . PHE A 1 207 ? -1.390 -3.291 -8.956 1.00 96.44 207 PHE A N 1
ATOM 1583 C CA . PHE A 1 207 ? -1.549 -4.569 -8.265 1.00 96.44 207 PHE A CA 1
ATOM 1584 C C . PHE A 1 207 ? -2.962 -5.095 -8.502 1.00 96.44 207 PHE A C 1
ATOM 1586 O O . PHE A 1 207 ? -3.939 -4.453 -8.118 1.00 96.44 207 PHE A O 1
ATOM 1593 N N . LEU A 1 208 ? -3.062 -6.259 -9.130 1.00 95.94 208 LEU A N 1
ATOM 1594 C CA . LEU A 1 208 ? -4.293 -7.020 -9.281 1.00 95.94 208 LEU A CA 1
ATOM 1595 C C . LEU A 1 208 ? -4.195 -8.210 -8.330 1.00 95.94 208 LEU A C 1
ATOM 1597 O O . LEU A 1 208 ? -3.320 -9.059 -8.488 1.00 95.94 208 LEU A O 1
ATOM 1601 N N . VAL A 1 209 ? -5.043 -8.210 -7.307 1.00 96.38 209 VAL A N 1
ATOM 1602 C CA . VAL A 1 209 ? -5.019 -9.187 -6.216 1.00 96.38 209 VAL A CA 1
ATOM 1603 C C . VAL A 1 209 ? -6.349 -9.919 -6.215 1.00 96.38 209 VAL A C 1
ATOM 1605 O O . VAL A 1 209 ? -7.388 -9.275 -6.062 1.00 96.38 209 VAL A O 1
ATOM 1608 N N . ASP A 1 210 ? -6.306 -11.238 -6.365 1.00 95.00 210 ASP A N 1
ATOM 1609 C CA . ASP A 1 210 ? -7.469 -12.106 -6.221 1.00 95.00 210 ASP A CA 1
ATOM 1610 C C . ASP A 1 210 ? -7.409 -12.838 -4.876 1.00 95.00 210 ASP A C 1
ATOM 1612 O O . ASP A 1 210 ? -6.391 -13.441 -4.525 1.00 95.00 210 ASP A O 1
ATOM 1616 N N . LEU A 1 211 ? -8.489 -12.750 -4.103 1.00 95.44 211 LEU A N 1
ATOM 1617 C CA . LEU A 1 211 ? -8.590 -13.303 -2.754 1.00 95.44 211 LEU A CA 1
ATOM 1618 C C . LEU A 1 211 ? -9.783 -14.252 -2.683 1.00 95.44 211 LEU A C 1
ATOM 1620 O O . LEU A 1 211 ? -10.873 -13.916 -3.149 1.00 95.44 211 LEU A O 1
ATOM 1624 N N . ASP A 1 212 ? -9.619 -15.388 -2.003 1.00 94.44 212 ASP A N 1
ATOM 1625 C CA . ASP A 1 212 ? -10.759 -16.227 -1.653 1.00 94.44 212 ASP A CA 1
ATOM 1626 C C . ASP A 1 212 ? -11.682 -15.429 -0.730 1.00 94.44 212 ASP A C 1
ATOM 1628 O O . ASP A 1 212 ? -11.300 -14.981 0.354 1.00 94.44 212 ASP A O 1
ATOM 1632 N N . VAL A 1 213 ? -12.923 -15.237 -1.169 1.00 92.50 213 VAL A N 1
ATOM 1633 C CA . VAL A 1 213 ? -13.902 -14.422 -0.450 1.00 92.50 213 VAL A CA 1
ATOM 1634 C C . VAL A 1 213 ? -14.156 -14.943 0.969 1.00 92.50 213 VAL A C 1
ATOM 1636 O O . VAL A 1 213 ? -14.549 -14.171 1.836 1.00 92.50 213 VAL A O 1
ATOM 1639 N N . ASN A 1 214 ? -13.991 -16.237 1.240 1.00 90.88 214 ASN A N 1
ATOM 1640 C CA . ASN A 1 214 ? -14.384 -16.861 2.502 1.00 90.88 214 ASN A CA 1
ATOM 1641 C C . ASN A 1 214 ? -13.327 -16.721 3.594 1.00 90.88 214 ASN A C 1
ATOM 1643 O O . ASN A 1 214 ? -13.695 -16.558 4.757 1.00 90.88 214 ASN A O 1
ATOM 1647 N N . ASP A 1 215 ? -12.047 -16.800 3.238 1.00 91.88 215 ASP A N 1
ATOM 1648 C CA . ASP A 1 215 ? -10.951 -16.810 4.211 1.00 91.88 215 ASP A CA 1
ATOM 1649 C C . ASP A 1 215 ? -9.829 -15.800 3.922 1.00 91.88 215 ASP A C 1
ATOM 1651 O O . ASP A 1 215 ? -8.896 -15.673 4.723 1.00 91.88 215 ASP A O 1
ATOM 1655 N N . GLY A 1 216 ? -9.936 -15.050 2.822 1.00 95.00 216 GLY A N 1
ATOM 1656 C CA . GLY A 1 216 ? -9.009 -13.990 2.450 1.00 95.00 216 GLY A CA 1
ATOM 1657 C C . GLY A 1 216 ? -7.652 -14.487 1.961 1.00 95.00 216 GLY A C 1
ATOM 1658 O O . GLY A 1 216 ? -6.725 -13.684 1.860 1.00 95.00 216 GLY A O 1
ATOM 1659 N N . ARG A 1 217 ? -7.490 -15.791 1.700 1.00 96.44 217 ARG A N 1
ATOM 1660 C CA . ARG A 1 217 ? -6.236 -16.326 1.159 1.00 96.44 217 ARG A CA 1
ATOM 1661 C C . ARG A 1 217 ? -6.006 -15.809 -0.257 1.00 96.44 217 ARG A C 1
ATOM 1663 O O . ARG A 1 217 ? -6.949 -15.682 -1.033 1.00 96.44 217 ARG A O 1
ATOM 1670 N N . LEU A 1 218 ? -4.748 -15.536 -0.592 1.00 97.31 218 LEU A N 1
ATOM 1671 C CA . LEU A 1 218 ? -4.365 -15.163 -1.948 1.00 97.31 218 LEU A CA 1
ATOM 1672 C C . LEU A 1 218 ? -4.642 -16.334 -2.897 1.00 97.31 218 LEU A C 1
ATOM 1674 O O . LEU A 1 218 ? -4.172 -17.446 -2.655 1.00 97.31 218 LEU A O 1
ATOM 1678 N N . VAL A 1 219 ? -5.391 -16.059 -3.960 1.00 96.00 219 VAL A N 1
ATOM 1679 C CA . VAL A 1 219 ? -5.608 -16.977 -5.085 1.00 96.00 219 VAL A CA 1
ATOM 1680 C C . VAL A 1 219 ? -4.608 -16.670 -6.189 1.00 96.00 219 VAL A C 1
ATOM 1682 O O . VAL A 1 219 ? -3.969 -17.577 -6.708 1.00 96.00 219 VAL A O 1
ATOM 1685 N N . GLU A 1 220 ? -4.455 -15.390 -6.525 1.00 95.38 220 GLU A N 1
ATOM 1686 C CA . GLU A 1 220 ? -3.575 -14.943 -7.598 1.00 95.38 220 GLU A CA 1
ATOM 1687 C C . GLU A 1 220 ? -3.102 -13.509 -7.350 1.00 95.38 220 GLU A C 1
ATOM 1689 O O . GLU A 1 220 ? -3.843 -12.658 -6.847 1.00 95.38 220 GLU A O 1
ATOM 1694 N N . LEU A 1 221 ? -1.858 -13.228 -7.730 1.00 97.31 221 LEU A N 1
ATOM 1695 C CA . LEU A 1 221 ? -1.302 -11.882 -7.740 1.00 97.31 221 LEU A CA 1
ATOM 1696 C C . LEU A 1 221 ? -0.699 -11.586 -9.109 1.00 97.31 221 LEU A C 1
ATOM 1698 O O . LEU A 1 221 ? 0.192 -12.294 -9.567 1.00 97.31 221 LEU A O 1
ATOM 1702 N N . CYS A 1 222 ? -1.125 -10.481 -9.715 1.00 97.06 222 CYS A N 1
ATOM 1703 C CA . CYS A 1 222 ? -0.557 -9.952 -10.948 1.00 97.06 222 CYS A CA 1
ATOM 1704 C C . CYS A 1 222 ? -0.166 -8.481 -10.764 1.00 97.06 222 CYS A C 1
ATOM 1706 O O . CYS A 1 222 ? -0.996 -7.630 -10.441 1.00 97.06 222 CYS A O 1
ATOM 1708 N N . LEU A 1 223 ? 1.095 -8.154 -11.028 1.00 96.38 223 LEU A N 1
ATOM 1709 C CA . LEU A 1 223 ? 1.598 -6.788 -11.112 1.00 96.38 223 LEU A CA 1
ATOM 1710 C C . LEU A 1 223 ? 1.717 -6.396 -12.582 1.00 96.38 223 LEU A C 1
ATOM 1712 O O . LEU A 1 223 ? 2.411 -7.050 -13.361 1.00 96.38 223 LEU A O 1
ATOM 1716 N N . VAL A 1 224 ? 1.078 -5.288 -12.953 1.00 96.00 224 VAL A N 1
ATOM 1717 C CA . VAL A 1 224 ? 1.190 -4.688 -14.286 1.00 96.00 224 VAL A CA 1
ATOM 1718 C C . VAL A 1 224 ? 2.210 -3.554 -14.216 1.00 96.00 224 VAL A C 1
ATOM 1720 O O . VAL A 1 224 ? 1.885 -2.514 -13.637 1.00 96.00 224 VAL A O 1
ATOM 1723 N N . PRO A 1 225 ? 3.423 -3.710 -14.776 1.00 94.31 225 PRO A N 1
ATOM 1724 C CA . PRO A 1 225 ? 4.467 -2.707 -14.632 1.00 94.31 225 PRO A CA 1
ATOM 1725 C C . PRO A 1 225 ? 4.107 -1.401 -15.344 1.00 94.31 225 PRO A C 1
ATOM 1727 O O . PRO A 1 225 ? 3.604 -1.383 -16.475 1.00 94.31 225 PRO A O 1
ATOM 1730 N N . THR A 1 226 ? 4.404 -0.289 -14.682 1.00 92.62 226 THR A N 1
ATOM 1731 C CA . THR A 1 226 ? 4.133 1.066 -15.162 1.00 92.62 226 THR A CA 1
ATOM 1732 C C . THR A 1 226 ? 5.333 1.975 -14.953 1.00 92.62 226 THR A C 1
ATOM 1734 O O . THR A 1 226 ? 6.121 1.777 -14.035 1.00 92.62 226 THR A O 1
ATOM 1737 N N . PHE A 1 227 ? 5.440 3.025 -15.755 1.00 89.75 227 PHE A N 1
ATOM 1738 C CA . PHE A 1 227 ? 6.462 4.054 -15.618 1.00 89.75 227 PHE A CA 1
ATOM 1739 C C . PHE A 1 227 ? 5.873 5.440 -15.858 1.00 89.75 227 PHE A C 1
ATOM 1741 O O . PHE A 1 227 ? 4.875 5.595 -16.565 1.00 89.75 227 PHE A O 1
ATOM 1748 N N . MET A 1 228 ? 6.508 6.455 -15.280 1.00 87.75 228 MET A N 1
ATOM 1749 C CA . MET A 1 228 ? 6.208 7.849 -15.587 1.00 87.75 228 MET A CA 1
ATOM 1750 C C . MET A 1 228 ? 7.053 8.299 -16.780 1.00 87.75 228 MET A C 1
ATOM 1752 O O . MET A 1 228 ? 8.252 8.033 -16.839 1.00 87.75 228 MET A O 1
ATOM 1756 N N . ASN A 1 229 ? 6.417 8.965 -17.743 1.00 88.12 229 ASN A N 1
ATOM 1757 C CA . ASN A 1 229 ? 7.092 9.560 -18.891 1.00 88.12 229 ASN A CA 1
ATOM 1758 C C . ASN A 1 229 ? 6.433 10.893 -19.255 1.00 88.12 229 ASN A C 1
ATOM 1760 O O . ASN A 1 229 ? 5.282 10.931 -19.701 1.00 88.12 229 ASN A O 1
ATOM 1764 N N . ARG A 1 230 ? 7.167 11.988 -19.064 1.00 88.00 230 ARG A N 1
ATOM 1765 C CA . ARG A 1 230 ? 6.689 13.374 -19.142 1.00 88.00 230 ARG A CA 1
ATOM 1766 C C . ARG A 1 230 ? 5.484 13.612 -18.239 1.00 88.00 230 ARG A C 1
ATOM 1768 O O . ARG A 1 230 ? 4.454 14.109 -18.699 1.00 88.00 230 ARG A O 1
ATOM 1775 N N . LEU A 1 231 ? 5.611 13.205 -16.975 1.00 86.62 231 LEU A N 1
ATOM 1776 C CA . LEU A 1 231 ? 4.568 13.272 -15.944 1.00 86.62 231 LEU A CA 1
ATOM 1777 C C . LEU A 1 231 ? 3.252 12.582 -16.350 1.00 86.62 231 LEU A C 1
ATOM 1779 O O . LEU A 1 231 ? 2.167 12.965 -15.913 1.00 86.62 231 LEU A O 1
ATOM 1783 N N . ARG A 1 232 ? 3.332 11.557 -17.205 1.00 90.38 232 ARG A N 1
ATOM 1784 C CA . ARG A 1 232 ? 2.194 10.716 -17.589 1.00 90.38 232 ARG A CA 1
ATOM 1785 C C . ARG A 1 232 ? 2.478 9.275 -17.227 1.00 90.38 232 ARG A C 1
ATOM 1787 O O . ARG A 1 232 ? 3.531 8.754 -17.589 1.00 90.38 232 ARG A O 1
ATOM 1794 N N . LEU A 1 233 ? 1.507 8.642 -16.581 1.00 91.88 233 LEU A N 1
ATOM 1795 C CA . LEU A 1 233 ? 1.540 7.213 -16.327 1.00 91.88 233 LEU A CA 1
ATOM 1796 C C . LEU A 1 233 ? 1.444 6.450 -17.650 1.00 91.88 233 LEU A C 1
ATOM 1798 O O . LEU A 1 233 ? 0.529 6.675 -18.445 1.00 91.88 233 LEU A O 1
ATOM 1802 N N . GLN A 1 234 ? 2.387 5.547 -17.879 1.00 92.12 234 GLN A N 1
ATOM 1803 C CA . GLN A 1 234 ? 2.424 4.660 -19.032 1.00 92.12 234 GLN A CA 1
ATOM 1804 C C . GLN A 1 234 ? 2.587 3.219 -18.563 1.00 92.12 234 GLN A C 1
ATOM 1806 O O . GLN A 1 234 ? 3.317 2.931 -17.618 1.00 92.12 234 GLN A O 1
ATOM 1811 N N . ARG A 1 235 ? 1.903 2.296 -19.239 1.00 92.81 235 ARG A N 1
ATOM 1812 C CA . ARG A 1 235 ? 2.114 0.863 -19.045 1.00 92.81 235 ARG A CA 1
ATOM 1813 C C . ARG A 1 235 ? 3.339 0.413 -19.834 1.00 92.81 235 ARG A C 1
ATOM 1815 O O . ARG A 1 235 ? 3.515 0.812 -20.986 1.00 92.81 235 ARG A O 1
ATOM 1822 N N . VAL A 1 236 ? 4.128 -0.479 -19.246 1.00 92.12 236 VAL A N 1
ATOM 1823 C CA . VAL A 1 236 ? 5.184 -1.189 -19.968 1.00 92.12 236 VAL A CA 1
ATOM 1824 C C . VAL A 1 236 ? 4.540 -2.234 -20.887 1.00 92.12 236 VAL A C 1
ATOM 1826 O O . VAL A 1 236 ? 3.854 -3.145 -20.431 1.00 92.12 236 VAL A O 1
ATOM 1829 N N . THR A 1 237 ? 4.713 -2.077 -22.203 1.00 91.50 237 THR A N 1
ATOM 1830 C CA . THR A 1 237 ? 4.069 -2.941 -23.219 1.00 91.50 237 THR A CA 1
ATOM 1831 C C . THR A 1 237 ? 5.014 -3.977 -23.831 1.00 91.50 237 THR A C 1
ATOM 1833 O O . THR A 1 237 ? 4.575 -4.909 -24.502 1.00 91.50 237 THR A O 1
ATOM 1836 N N . LYS A 1 238 ? 6.317 -3.818 -23.596 1.00 89.31 238 LYS A N 1
ATOM 1837 C CA . LYS A 1 238 ? 7.417 -4.679 -24.043 1.00 89.31 238 LYS A CA 1
ATOM 1838 C C . LYS A 1 238 ? 8.491 -4.675 -22.957 1.00 89.31 238 LYS A C 1
ATOM 1840 O O . LYS A 1 238 ? 8.512 -3.760 -22.144 1.00 89.31 238 LYS A O 1
ATOM 1845 N N . ARG A 1 239 ? 9.397 -5.656 -22.960 1.00 85.94 239 ARG A N 1
ATOM 1846 C CA . ARG A 1 239 ? 10.512 -5.696 -21.993 1.00 85.94 239 ARG A CA 1
ATOM 1847 C C . ARG A 1 239 ? 11.408 -4.455 -22.062 1.00 85.94 239 ARG A C 1
ATOM 1849 O O . ARG A 1 239 ? 11.837 -3.978 -21.015 1.00 85.94 239 ARG A O 1
ATOM 1856 N N . SER A 1 240 ? 11.589 -3.899 -23.265 1.00 86.69 240 SER A N 1
ATOM 1857 C CA . SER A 1 240 ? 12.209 -2.590 -23.457 1.00 86.69 240 SER A CA 1
ATOM 1858 C C . SER A 1 240 ? 11.182 -1.470 -23.623 1.00 86.69 240 SER A C 1
ATOM 1860 O O . SER A 1 240 ? 10.119 -1.654 -24.227 1.00 86.69 240 SER A O 1
ATOM 1862 N N . TYR A 1 241 ? 11.499 -0.289 -23.097 1.00 88.38 241 TYR A N 1
ATOM 1863 C CA . TYR A 1 241 ? 10.664 0.902 -23.228 1.00 88.38 241 TYR A CA 1
ATOM 1864 C C . TYR A 1 241 ? 11.507 2.179 -23.241 1.00 88.38 241 TYR A C 1
ATOM 1866 O O . TYR A 1 241 ? 12.585 2.264 -22.655 1.00 88.38 241 TYR A O 1
ATOM 1874 N N . GLU A 1 242 ? 10.994 3.192 -23.934 1.00 90.19 242 GLU A N 1
ATOM 1875 C CA . GLU A 1 242 ? 11.615 4.508 -24.017 1.00 90.19 242 GLU A CA 1
ATOM 1876 C C . GLU A 1 242 ? 10.966 5.471 -23.026 1.00 90.19 242 GLU A C 1
ATOM 1878 O O . GLU A 1 242 ? 9.740 5.606 -22.973 1.00 90.19 242 GLU A O 1
ATOM 1883 N N . ARG A 1 243 ? 11.792 6.213 -22.290 1.00 87.94 243 ARG A N 1
ATOM 1884 C CA . ARG A 1 243 ? 11.327 7.287 -21.408 1.00 87.94 243 ARG A CA 1
ATOM 1885 C C . ARG A 1 243 ? 12.174 8.538 -21.550 1.00 87.94 243 ARG A C 1
ATOM 1887 O O . ARG A 1 243 ? 13.345 8.490 -21.928 1.00 87.94 243 ARG A O 1
ATOM 1894 N N . TRP A 1 244 ? 11.577 9.680 -21.238 1.00 87.00 244 TRP A N 1
ATOM 1895 C CA . TRP A 1 244 ? 12.309 10.928 -21.108 1.00 87.00 244 TRP A CA 1
ATOM 1896 C C . TRP A 1 244 ? 13.231 10.874 -19.882 1.00 87.00 244 TRP A C 1
ATOM 1898 O O . TRP A 1 244 ? 12.783 10.625 -18.767 1.00 87.00 244 TRP A O 1
ATOM 1908 N N . ASP A 1 245 ? 14.522 11.127 -20.083 1.00 84.44 245 ASP A N 1
ATOM 1909 C CA . ASP A 1 245 ? 15.474 11.357 -19.001 1.00 84.44 245 ASP A CA 1
ATOM 1910 C C . ASP A 1 245 ? 15.708 12.871 -18.877 1.00 84.44 245 ASP A C 1
ATOM 1912 O O . ASP A 1 245 ? 16.433 13.454 -19.695 1.00 84.44 245 ASP A O 1
ATOM 1916 N N . PRO A 1 246 ? 15.113 13.536 -17.872 1.00 80.38 246 PRO A N 1
ATOM 1917 C CA . PRO A 1 246 ? 15.274 14.975 -17.690 1.00 80.38 246 PRO A CA 1
ATOM 1918 C C . PRO A 1 246 ? 16.706 15.361 -17.306 1.00 80.38 246 PRO A C 1
ATOM 1920 O O . PRO A 1 246 ? 17.150 16.446 -17.678 1.00 80.38 246 PRO A O 1
ATOM 1923 N N . THR A 1 247 ? 17.472 14.475 -16.656 1.00 81.00 247 THR A N 1
ATOM 1924 C CA . THR A 1 247 ? 18.875 14.753 -16.297 1.00 81.00 247 THR A CA 1
ATOM 1925 C C . THR A 1 247 ? 19.768 14.801 -17.533 1.00 81.00 247 THR A C 1
ATOM 1927 O O . THR A 1 247 ? 20.673 15.628 -17.626 1.00 81.00 247 THR A O 1
ATOM 1930 N N . ARG A 1 248 ? 19.479 13.949 -18.523 1.00 84.56 248 ARG A N 1
ATOM 1931 C CA . ARG A 1 248 ? 20.191 13.911 -19.809 1.00 84.56 248 ARG A CA 1
ATOM 1932 C C . ARG A 1 248 ? 19.538 14.777 -20.881 1.00 84.56 248 ARG A C 1
ATOM 1934 O O . ARG A 1 248 ? 20.103 14.908 -21.964 1.00 84.56 248 ARG A O 1
ATOM 1941 N N . SER A 1 249 ? 18.359 15.332 -20.599 1.00 87.94 249 SER A N 1
ATOM 1942 C CA . SER A 1 249 ? 17.538 16.094 -21.545 1.00 87.94 249 SER A CA 1
ATOM 1943 C C . SER A 1 249 ? 17.334 15.366 -22.884 1.00 87.94 249 SER A C 1
ATOM 1945 O O . SER A 1 249 ? 17.393 15.975 -23.953 1.00 87.94 249 SER A O 1
ATOM 1947 N N . ARG A 1 250 ? 17.122 14.044 -22.838 1.00 89.88 250 ARG A N 1
ATOM 1948 C CA . ARG A 1 250 ? 16.873 13.203 -24.021 1.00 89.88 250 ARG A CA 1
ATOM 1949 C C . ARG A 1 250 ? 16.042 11.977 -23.666 1.00 89.88 250 ARG A C 1
ATOM 1951 O O . ARG A 1 250 ? 15.982 11.582 -22.507 1.00 89.88 250 ARG A O 1
ATOM 1958 N N . THR A 1 251 ? 15.458 11.340 -24.673 1.00 90.25 251 THR A N 1
ATOM 1959 C CA . THR A 1 251 ? 14.890 9.997 -24.515 1.00 90.25 251 THR A CA 1
ATOM 1960 C C . THR A 1 251 ? 16.010 8.978 -24.305 1.00 90.25 251 THR A C 1
ATOM 1962 O O . THR A 1 251 ? 17.054 9.048 -24.963 1.00 90.25 251 THR A O 1
ATOM 1965 N N . VAL A 1 252 ? 15.796 8.052 -23.376 1.00 88.56 252 VAL A N 1
ATOM 1966 C CA . VAL A 1 252 ? 16.644 6.884 -23.132 1.00 88.56 252 VAL A CA 1
ATOM 1967 C C . VAL A 1 252 ? 15.804 5.621 -23.279 1.00 88.56 252 VAL A C 1
ATOM 1969 O O . VAL A 1 252 ? 14.606 5.640 -22.999 1.00 88.56 252 VAL A O 1
ATOM 1972 N N . GLU A 1 253 ? 16.438 4.545 -23.728 1.00 89.00 253 GLU A N 1
ATOM 1973 C CA . GLU A 1 253 ? 15.845 3.212 -23.774 1.00 89.00 253 GLU A CA 1
ATOM 1974 C C . GLU A 1 253 ? 16.323 2.420 -22.554 1.00 89.00 253 GLU A C 1
ATOM 1976 O O . GLU A 1 253 ? 17.530 2.332 -22.312 1.00 89.00 253 GLU A O 1
ATOM 1981 N N . ASP A 1 254 ? 15.380 1.858 -21.801 1.00 84.31 254 ASP A N 1
ATOM 1982 C CA . ASP A 1 254 ? 15.633 0.824 -20.799 1.00 84.31 254 ASP A CA 1
ATOM 1983 C C . ASP A 1 254 ? 15.308 -0.530 -21.441 1.00 84.31 254 ASP A C 1
ATOM 1985 O O . ASP A 1 254 ? 14.216 -0.714 -21.978 1.00 84.31 254 ASP A O 1
ATOM 1989 N N . VAL A 1 255 ? 16.271 -1.458 -21.454 1.00 82.38 255 VAL A N 1
ATOM 1990 C CA . VAL A 1 255 ? 16.216 -2.653 -22.320 1.00 82.38 255 VAL A CA 1
ATOM 1991 C C . VAL A 1 255 ? 15.493 -3.837 -21.661 1.00 82.38 255 VAL A C 1
ATOM 1993 O O . VAL A 1 255 ? 14.876 -4.628 -22.374 1.00 82.38 255 VAL A O 1
ATOM 1996 N N . ASP A 1 256 ? 15.525 -3.955 -20.326 1.00 83.00 256 ASP A N 1
ATOM 1997 C CA . ASP A 1 256 ? 14.873 -5.061 -19.599 1.00 83.00 256 ASP 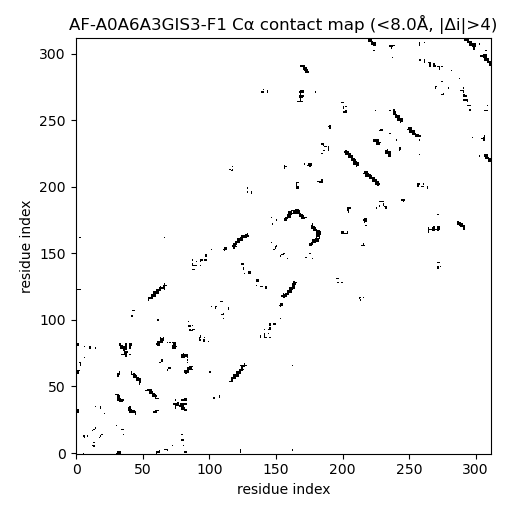A CA 1
ATOM 1998 C C . ASP A 1 256 ? 14.422 -4.693 -18.168 1.00 83.00 256 ASP A C 1
ATOM 2000 O O . ASP A 1 256 ? 14.610 -5.439 -17.205 1.00 83.00 256 ASP A O 1
ATOM 2004 N N . GLY A 1 257 ? 13.796 -3.522 -18.010 1.00 86.38 257 GLY A N 1
ATOM 2005 C CA . GLY A 1 257 ? 13.390 -3.024 -16.687 1.00 86.38 257 GLY A CA 1
ATOM 2006 C C . GLY A 1 257 ? 12.371 -3.918 -15.960 1.00 86.38 257 GLY A C 1
ATOM 2007 O O . GLY A 1 257 ? 12.298 -3.901 -14.731 1.00 86.38 257 GLY A O 1
ATOM 2008 N N . VAL A 1 258 ? 11.598 -4.729 -16.699 1.00 90.50 258 VAL A N 1
ATOM 2009 C CA . VAL A 1 258 ? 10.596 -5.653 -16.130 1.00 90.50 258 VAL A CA 1
ATOM 2010 C C . VAL A 1 258 ? 11.260 -6.831 -15.422 1.00 90.50 258 VAL A C 1
ATOM 2012 O O . VAL A 1 258 ? 10.860 -7.175 -14.310 1.00 90.50 258 VAL A O 1
ATOM 2015 N N . THR A 1 259 ? 12.288 -7.428 -16.029 1.00 91.12 259 THR A N 1
ATOM 2016 C CA . THR A 1 259 ? 13.040 -8.519 -15.395 1.00 91.12 259 THR A CA 1
ATOM 2017 C C . THR A 1 259 ? 13.790 -7.999 -14.171 1.00 91.12 259 THR A C 1
ATOM 2019 O O . THR A 1 259 ? 13.695 -8.592 -13.097 1.00 91.12 259 THR A O 1
ATOM 2022 N N . GLU A 1 260 ? 14.423 -6.827 -14.280 1.00 89.19 260 GLU A N 1
ATOM 2023 C CA . GLU A 1 260 ? 15.078 -6.161 -13.147 1.00 89.19 260 GLU A CA 1
ATOM 2024 C C . GLU A 1 260 ? 14.094 -5.858 -12.000 1.00 89.19 260 GLU A C 1
ATOM 2026 O O . GLU A 1 260 ? 14.449 -5.960 -10.822 1.00 89.19 260 GLU A O 1
ATOM 2031 N N . LEU A 1 261 ? 12.836 -5.514 -12.318 1.00 90.19 261 LEU A N 1
ATOM 2032 C CA . LEU A 1 261 ? 11.777 -5.318 -11.320 1.00 90.19 261 LEU A CA 1
ATOM 2033 C C . LEU A 1 261 ? 11.441 -6.619 -10.612 1.00 90.19 261 LEU A C 1
ATOM 2035 O O . LEU A 1 261 ? 11.428 -6.648 -9.383 1.00 90.19 261 LEU A O 1
ATOM 2039 N N . CYS A 1 262 ? 11.217 -7.685 -11.374 1.00 93.56 262 CYS A N 1
ATOM 2040 C CA . CYS A 1 262 ? 10.919 -9.008 -10.843 1.00 93.56 262 CYS A CA 1
ATOM 2041 C C . CYS A 1 262 ? 12.006 -9.479 -9.864 1.00 93.56 262 CYS A C 1
ATOM 2043 O O . CYS A 1 262 ? 11.720 -9.829 -8.719 1.00 93.56 262 CYS A O 1
ATOM 2045 N N . GLU A 1 263 ? 13.274 -9.412 -10.278 1.00 92.31 263 GLU A N 1
ATOM 2046 C CA .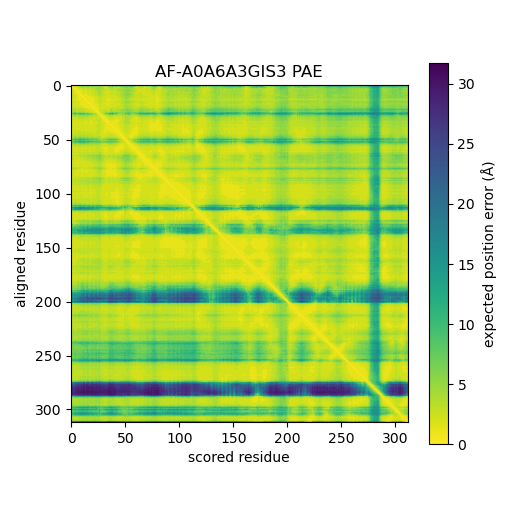 GLU A 1 263 ? 14.412 -9.829 -9.455 1.00 92.31 263 GLU A CA 1
ATOM 2047 C C . GLU A 1 263 ? 14.561 -8.979 -8.186 1.00 92.31 263 GLU A C 1
ATOM 2049 O O . GLU A 1 263 ? 14.861 -9.502 -7.105 1.00 92.31 263 GLU A O 1
ATOM 2054 N N . ALA A 1 264 ? 14.344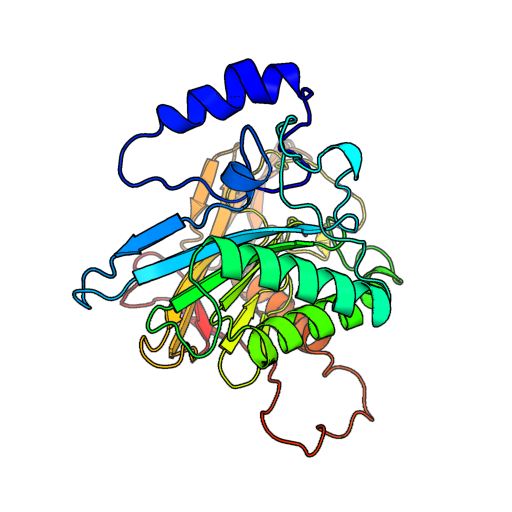 -7.664 -8.295 1.00 90.69 264 ALA A N 1
ATOM 2055 C CA . ALA A 1 264 ? 14.390 -6.763 -7.152 1.00 90.69 264 ALA A CA 1
ATOM 2056 C C . ALA A 1 264 ? 13.276 -7.063 -6.145 1.00 90.69 264 ALA A C 1
ATOM 2058 O O . ALA A 1 264 ? 13.559 -7.179 -4.951 1.00 90.69 264 ALA A O 1
ATOM 2059 N N . VAL A 1 265 ? 12.038 -7.237 -6.612 1.00 92.88 265 VAL A N 1
ATOM 2060 C CA . VAL A 1 265 ? 10.884 -7.517 -5.751 1.00 92.88 265 VAL A CA 1
ATOM 2061 C C . VAL A 1 265 ? 11.021 -8.874 -5.064 1.00 92.88 265 VAL A C 1
ATOM 2063 O O . VAL A 1 265 ? 10.783 -8.949 -3.860 1.00 92.88 265 VAL A O 1
ATOM 2066 N N . ASN A 1 266 ? 11.491 -9.922 -5.746 1.00 94.56 266 ASN A N 1
ATOM 2067 C CA . ASN A 1 266 ? 11.708 -11.230 -5.109 1.00 94.56 266 ASN A CA 1
ATOM 2068 C C . ASN A 1 266 ? 12.799 -11.156 -4.032 1.00 94.56 266 ASN A C 1
ATOM 2070 O O . ASN A 1 266 ? 12.645 -11.688 -2.932 1.00 94.56 266 ASN A O 1
ATOM 2074 N N . ARG A 1 267 ? 13.895 -10.430 -4.300 1.00 91.44 267 ARG A N 1
ATOM 2075 C CA . ARG A 1 267 ? 14.934 -10.179 -3.291 1.00 91.44 267 ARG A CA 1
ATOM 2076 C C . ARG A 1 267 ? 14.376 -9.415 -2.090 1.00 91.44 267 ARG A C 1
ATOM 2078 O O . ARG A 1 267 ? 14.622 -9.813 -0.956 1.00 91.44 267 ARG A O 1
ATOM 2085 N N . PHE A 1 268 ? 13.619 -8.341 -2.317 1.00 91.50 268 PHE A N 1
ATOM 2086 C CA . PHE A 1 268 ? 13.002 -7.586 -1.226 1.00 91.50 268 PHE A CA 1
ATOM 2087 C C . PHE A 1 268 ? 11.973 -8.418 -0.460 1.00 91.50 268 PHE A C 1
ATOM 2089 O O . PHE A 1 268 ? 11.855 -8.242 0.745 1.00 91.50 268 PHE A O 1
ATOM 2096 N N . SER A 1 269 ? 11.265 -9.337 -1.120 1.00 94.31 269 SER A N 1
ATOM 2097 C CA . SER A 1 269 ? 10.289 -10.236 -0.492 1.00 94.31 269 SER A CA 1
ATOM 2098 C C . SER A 1 269 ? 10.956 -11.175 0.508 1.00 94.31 269 SER A C 1
ATOM 2100 O O . SER A 1 269 ? 10.499 -11.269 1.646 1.00 94.31 269 SER A O 1
ATOM 2102 N N . ARG A 1 270 ? 12.104 -11.772 0.158 1.00 92.38 270 ARG A N 1
ATOM 2103 C CA . ARG A 1 270 ? 12.907 -12.572 1.103 1.00 92.38 270 ARG A CA 1
ATOM 2104 C C . ARG A 1 270 ? 13.411 -11.747 2.290 1.00 92.38 270 ARG A C 1
ATOM 2106 O O . ARG A 1 270 ? 13.307 -12.190 3.438 1.00 92.38 270 ARG A O 1
ATOM 2113 N N . LEU A 1 271 ? 13.869 -10.523 2.036 1.00 90.50 271 LEU A N 1
ATOM 2114 C CA . LEU A 1 271 ? 14.352 -9.614 3.076 1.00 90.50 271 LEU A CA 1
ATOM 2115 C C . LEU A 1 271 ? 13.234 -9.170 4.033 1.00 90.50 271 LEU A C 1
ATOM 2117 O O . LEU A 1 271 ? 13.376 -9.260 5.256 1.00 90.50 271 LEU A O 1
ATOM 2121 N N . ASP A 1 272 ? 12.109 -8.710 3.486 1.00 92.56 272 ASP A N 1
ATOM 2122 C CA . ASP A 1 272 ? 10.985 -8.170 4.250 1.00 92.56 272 ASP A CA 1
ATOM 2123 C C . ASP A 1 272 ? 10.217 -9.252 5.017 1.00 92.56 272 ASP A C 1
ATOM 2125 O O . ASP A 1 272 ? 9.816 -8.996 6.159 1.00 92.56 272 ASP A O 1
ATOM 2129 N N . ALA A 1 273 ? 10.113 -10.469 4.467 1.00 92.12 273 ALA A N 1
ATOM 2130 C CA . ALA A 1 273 ? 9.618 -11.654 5.176 1.00 92.12 273 ALA A CA 1
ATOM 2131 C C . ALA A 1 273 ? 10.601 -12.140 6.263 1.00 92.12 273 ALA A C 1
ATOM 2133 O O . ALA A 1 273 ? 10.215 -12.802 7.223 1.00 92.12 273 ALA A O 1
ATOM 2134 N N . GLY A 1 274 ? 11.876 -11.736 6.193 1.00 88.75 274 GLY A N 1
ATOM 2135 C CA . GLY A 1 274 ? 12.901 -12.087 7.180 1.00 88.75 274 GLY A CA 1
ATOM 2136 C C . GLY A 1 274 ? 13.522 -13.468 6.967 1.00 88.75 274 GLY A C 1
ATOM 2137 O O . GLY A 1 274 ? 13.935 -14.091 7.946 1.00 88.75 274 GLY A O 1
ATOM 2138 N N . LEU A 1 275 ? 13.584 -13.915 5.711 1.00 83.50 275 LEU A N 1
ATOM 2139 C CA . LEU A 1 275 ? 14.081 -15.225 5.276 1.00 83.50 275 LEU A CA 1
ATOM 2140 C C . LEU A 1 275 ? 15.560 -15.211 4.835 1.00 83.50 275 LEU A C 1
ATOM 2142 O O . LEU A 1 275 ? 16.145 -16.269 4.633 1.00 83.50 275 LEU A O 1
ATOM 2146 N N . ASP A 1 276 ? 16.199 -14.039 4.752 1.00 69.38 276 ASP A N 1
ATOM 2147 C CA . ASP A 1 276 ? 17.609 -13.897 4.337 1.00 69.38 276 ASP A CA 1
ATOM 2148 C C . ASP A 1 276 ? 18.645 -14.223 5.441 1.00 69.38 276 ASP A C 1
ATOM 2150 O O . ASP A 1 276 ? 19.853 -14.173 5.200 1.00 69.38 276 ASP A O 1
ATOM 2154 N N . HIS A 1 277 ? 18.215 -14.565 6.663 1.00 55.59 277 HIS A N 1
ATOM 2155 C CA . HIS A 1 277 ? 19.126 -14.916 7.759 1.00 55.59 277 HIS A CA 1
ATOM 2156 C C . HIS A 1 277 ? 19.234 -16.437 7.964 1.00 55.59 277 HIS A C 1
ATOM 2158 O O . HIS A 1 277 ? 18.264 -17.059 8.407 1.00 55.59 277 HIS A O 1
ATOM 2164 N N . PRO A 1 278 ? 20.417 -17.049 7.746 1.00 38.94 278 PRO A N 1
ATOM 2165 C CA . PRO A 1 278 ? 20.638 -18.448 8.090 1.00 38.94 278 PRO A CA 1
ATOM 2166 C C . PRO A 1 278 ? 20.603 -18.594 9.619 1.00 38.94 278 PRO A C 1
ATOM 2168 O O . PRO A 1 278 ? 21.477 -18.078 10.313 1.00 38.94 278 PRO A O 1
ATOM 2171 N N . GLY A 1 279 ? 19.576 -19.264 10.149 1.00 43.72 279 GLY A N 1
ATOM 2172 C CA . GLY A 1 279 ? 19.460 -19.564 11.584 1.00 43.72 279 GLY A CA 1
ATOM 2173 C C . GLY A 1 279 ? 18.126 -19.215 12.248 1.00 43.72 279 GLY A C 1
ATOM 2174 O O . GLY A 1 279 ? 17.988 -19.449 13.446 1.00 43.72 279 GLY A O 1
ATOM 2175 N N . ARG A 1 280 ? 17.133 -18.691 11.517 1.00 43.59 280 ARG A N 1
ATOM 2176 C CA . ARG A 1 280 ? 15.746 -18.709 12.002 1.00 43.59 280 ARG A CA 1
ATOM 2177 C C . ARG A 1 280 ? 15.114 -20.047 11.650 1.00 43.59 280 ARG A C 1
ATOM 2179 O O . ARG A 1 280 ? 14.744 -20.280 10.504 1.00 43.59 280 ARG A O 1
ATOM 2186 N N . GLU A 1 281 ? 15.023 -20.922 12.646 1.00 38.44 281 GLU A N 1
ATOM 2187 C CA . GLU A 1 281 ? 14.077 -22.031 12.606 1.00 38.44 281 GLU A CA 1
ATOM 2188 C C . GLU A 1 281 ? 12.681 -21.449 12.371 1.00 38.44 281 GLU A C 1
ATOM 2190 O O . GLU A 1 281 ? 12.267 -20.499 13.040 1.00 38.44 281 GLU A O 1
ATOM 2195 N N . VAL A 1 282 ? 12.003 -21.992 11.361 1.00 45.16 282 VAL A N 1
ATOM 2196 C CA . VAL A 1 282 ? 10.579 -21.790 11.109 1.00 45.16 282 VAL A CA 1
ATOM 2197 C C . VAL A 1 282 ? 9.865 -22.049 12.430 1.00 45.16 282 VAL A C 1
ATOM 2199 O O . VAL A 1 282 ? 9.948 -23.156 12.965 1.00 45.16 282 VAL A O 1
ATOM 2202 N N . ASP A 1 283 ? 9.250 -21.011 12.996 1.00 40.31 283 ASP A N 1
ATOM 2203 C CA . ASP A 1 283 ? 8.623 -21.106 14.307 1.00 40.31 283 ASP A CA 1
ATOM 2204 C C . ASP A 1 283 ? 7.560 -22.211 14.251 1.00 40.31 283 ASP A C 1
ATOM 2206 O O . ASP A 1 283 ? 6.650 -22.201 13.418 1.00 40.31 283 ASP A O 1
ATOM 2210 N N . SER A 1 284 ? 7.734 -23.222 15.097 1.00 36.50 284 SER A N 1
ATOM 2211 C CA . SER A 1 284 ? 7.054 -24.524 15.024 1.00 36.50 284 SER A CA 1
ATOM 2212 C C . SER A 1 284 ? 5.595 -24.483 15.507 1.00 36.50 284 SER A C 1
ATOM 2214 O O . SER A 1 284 ? 5.023 -25.495 15.910 1.00 36.50 284 SER A O 1
ATOM 2216 N N . ALA A 1 285 ? 4.959 -23.315 15.417 1.00 38.12 285 ALA A N 1
ATOM 2217 C CA . ALA A 1 285 ? 3.586 -23.066 15.828 1.00 38.12 285 ALA A CA 1
ATOM 2218 C C . ALA A 1 285 ? 2.744 -22.430 14.701 1.00 38.12 285 ALA A C 1
ATOM 2220 O O . ALA A 1 285 ? 2.103 -21.401 14.881 1.00 38.12 285 ALA A O 1
ATOM 2221 N N . GLY A 1 286 ? 2.694 -23.105 13.547 1.00 44.31 286 GLY A N 1
ATOM 2222 C CA . GLY A 1 286 ? 1.519 -23.125 12.667 1.00 44.31 286 GLY A CA 1
ATOM 2223 C C . GLY A 1 286 ? 1.241 -21.877 11.819 1.00 44.31 286 GLY A C 1
ATOM 2224 O O . GLY A 1 286 ? 0.456 -21.014 12.214 1.00 44.31 286 GLY A O 1
ATOM 2225 N N . GLY A 1 287 ? 1.763 -21.900 10.586 1.00 55.41 287 GLY A N 1
ATOM 2226 C CA . GLY A 1 287 ? 1.366 -21.047 9.459 1.00 55.41 287 GLY A CA 1
ATOM 2227 C C . GLY A 1 287 ? 2.573 -20.427 8.759 1.00 55.41 287 GLY A C 1
ATOM 2228 O O . GLY A 1 287 ? 2.968 -19.327 9.119 1.00 55.41 287 GLY A O 1
ATOM 2229 N N . GLU A 1 288 ? 3.170 -21.138 7.796 1.00 73.06 288 GLU A N 1
ATOM 2230 C CA . GLU A 1 288 ? 4.411 -20.740 7.112 1.00 73.06 288 GLU A CA 1
ATOM 2231 C C . GLU A 1 288 ? 4.322 -19.319 6.530 1.00 73.06 288 GLU A C 1
ATOM 2233 O O . GLU A 1 288 ? 3.440 -19.008 5.729 1.00 73.06 288 GLU A O 1
ATOM 2238 N N . SER A 1 289 ? 5.242 -18.459 6.972 1.00 87.56 289 SER A N 1
ATOM 2239 C CA . SER A 1 289 ? 5.590 -17.214 6.292 1.00 87.56 289 SER A CA 1
ATOM 2240 C C . SER A 1 289 ? 6.396 -17.569 5.046 1.00 87.56 289 SER A C 1
ATOM 2242 O O . SER A 1 289 ? 7.405 -18.273 5.141 1.00 87.56 289 SER A O 1
ATOM 2244 N N . LEU A 1 290 ? 5.950 -17.097 3.887 1.00 93.44 290 LEU A N 1
ATOM 2245 C CA . LEU A 1 290 ? 6.605 -17.322 2.604 1.00 93.44 290 LEU A CA 1
ATOM 2246 C C . LEU A 1 290 ? 6.865 -15.974 1.932 1.00 93.44 290 LEU A C 1
ATOM 2248 O O . LEU A 1 290 ? 5.979 -15.123 1.871 1.00 93.44 290 LEU A O 1
ATOM 2252 N N . ALA A 1 291 ? 8.068 -15.779 1.396 1.00 95.31 291 ALA A N 1
ATOM 2253 C CA . ALA A 1 291 ? 8.300 -14.678 0.469 1.00 95.31 291 ALA A CA 1
ATOM 2254 C C . ALA A 1 291 ? 7.480 -14.912 -0.802 1.00 95.31 291 ALA A C 1
ATOM 2256 O O . ALA A 1 291 ? 7.461 -16.022 -1.335 1.00 95.31 291 ALA A O 1
ATOM 2257 N N . VAL A 1 292 ? 6.832 -13.861 -1.300 1.00 96.19 292 VAL A N 1
ATOM 2258 C CA . VAL A 1 292 ? 6.245 -13.900 -2.640 1.00 96.19 292 VAL A CA 1
ATOM 2259 C C . VAL A 1 292 ? 7.382 -13.995 -3.655 1.00 96.19 292 VAL A C 1
ATOM 2261 O O . VAL A 1 292 ? 8.305 -13.179 -3.653 1.00 96.19 292 VAL A O 1
ATOM 2264 N N . GLU A 1 293 ? 7.300 -14.991 -4.528 1.00 96.50 293 GLU A N 1
ATOM 2265 C CA . GLU A 1 293 ? 8.197 -15.158 -5.669 1.00 96.50 293 GLU A CA 1
ATOM 2266 C C . GLU A 1 293 ? 7.393 -14.893 -6.938 1.00 96.50 293 GLU A C 1
ATOM 2268 O O . GLU A 1 293 ? 6.448 -15.621 -7.241 1.00 96.50 293 GLU A O 1
ATOM 2273 N N . LEU A 1 294 ? 7.748 -13.824 -7.647 1.00 96.62 294 LEU A N 1
ATOM 2274 C CA . LEU A 1 294 ? 7.166 -13.462 -8.930 1.00 96.62 294 LEU A CA 1
ATOM 2275 C C . LEU A 1 294 ? 7.967 -14.073 -10.081 1.00 96.62 294 LEU A C 1
ATOM 2277 O O . LEU A 1 294 ? 9.191 -14.221 -9.988 1.00 96.62 294 LEU A O 1
ATOM 2281 N N . HIS A 1 295 ? 7.298 -14.314 -11.203 1.00 96.31 295 HIS A N 1
ATOM 2282 C CA . HIS A 1 295 ? 7.935 -14.550 -12.498 1.00 96.31 295 HIS A CA 1
ATOM 2283 C C . HIS A 1 295 ? 7.339 -13.651 -13.582 1.00 96.31 295 HIS A C 1
ATOM 2285 O O . HIS A 1 295 ? 6.201 -13.193 -13.487 1.00 96.31 295 HIS A O 1
ATOM 2291 N N . VAL A 1 296 ? 8.138 -13.366 -14.614 1.00 95.25 296 VAL A N 1
ATOM 2292 C CA . VAL A 1 296 ? 7.711 -12.546 -15.755 1.00 95.25 296 VAL A CA 1
ATOM 2293 C C . VAL A 1 296 ? 6.904 -13.403 -16.723 1.00 95.25 296 VAL A C 1
ATOM 2295 O O . VAL A 1 296 ? 7.397 -14.427 -17.196 1.00 95.25 296 VAL A O 1
ATOM 2298 N N . GLU A 1 297 ? 5.724 -12.927 -17.103 1.00 94.69 297 GLU A N 1
ATOM 2299 C CA . GLU A 1 297 ? 4.959 -13.471 -18.222 1.00 94.69 297 GLU A CA 1
ATOM 2300 C C . GLU A 1 297 ? 4.771 -12.415 -19.300 1.00 94.69 297 GLU A C 1
ATOM 2302 O O . GLU A 1 297 ? 4.271 -11.328 -19.033 1.00 94.69 297 GLU A O 1
ATOM 2307 N N . ASP A 1 298 ? 5.171 -12.724 -20.537 1.00 89.75 298 ASP A N 1
ATOM 2308 C CA . ASP A 1 298 ? 5.165 -11.750 -21.637 1.00 89.75 298 ASP A CA 1
ATOM 2309 C C . ASP A 1 298 ? 3.748 -11.356 -22.087 1.00 89.75 298 ASP A C 1
ATOM 2311 O O . ASP A 1 298 ? 3.556 -10.290 -22.680 1.00 89.75 298 ASP A O 1
ATOM 2315 N N . GLN A 1 299 ? 2.758 -12.204 -21.805 1.00 84.38 299 GLN A N 1
ATOM 2316 C CA . GLN A 1 299 ? 1.339 -11.932 -22.000 1.00 84.38 299 GLN A CA 1
ATOM 2317 C C . GLN A 1 299 ? 0.518 -12.654 -20.937 1.00 84.38 299 GLN A C 1
ATOM 2319 O O . GLN A 1 299 ? 0.796 -13.804 -20.623 1.00 84.38 299 GLN A O 1
ATOM 2324 N N . TRP A 1 300 ? -0.546 -12.001 -20.475 1.00 87.00 300 TRP A N 1
ATOM 2325 C CA . TRP A 1 300 ? -1.504 -12.572 -19.539 1.00 87.00 300 TRP A CA 1
ATOM 2326 C C . TRP A 1 300 ? -2.921 -12.377 -20.061 1.00 87.00 300 TRP A C 1
ATOM 2328 O O . TRP A 1 300 ? -3.304 -11.260 -20.419 1.00 87.00 300 TRP A O 1
ATOM 2338 N N . ALA A 1 301 ? -3.706 -13.455 -20.123 1.00 84.44 301 ALA A N 1
ATOM 2339 C CA . ALA A 1 301 ? -5.018 -13.438 -20.774 1.00 84.44 301 ALA A CA 1
ATOM 2340 C C . ALA A 1 301 ? -5.974 -12.404 -20.153 1.00 84.44 301 ALA A C 1
ATOM 2342 O O . ALA A 1 301 ? -6.702 -11.728 -20.879 1.00 84.44 301 ALA A O 1
ATOM 2343 N N . ALA A 1 302 ? -5.928 -12.236 -18.827 1.00 83.88 302 ALA A N 1
ATOM 2344 C CA . ALA A 1 302 ? -6.757 -11.264 -18.114 1.00 83.88 302 ALA A CA 1
ATOM 2345 C C . ALA A 1 302 ? -6.234 -9.815 -18.211 1.00 83.88 302 ALA A C 1
ATOM 2347 O O . ALA A 1 302 ? -6.973 -8.876 -17.924 1.00 83.88 302 ALA A O 1
ATOM 2348 N N . VAL A 1 303 ? -4.980 -9.609 -18.634 1.00 87.56 303 VAL A N 1
ATOM 2349 C CA . VAL A 1 303 ? -4.329 -8.290 -18.677 1.00 87.56 303 VAL A CA 1
ATOM 2350 C C . VAL A 1 303 ? -3.624 -8.087 -20.029 1.00 87.56 303 VAL A C 1
ATOM 2352 O O . VAL A 1 303 ? -2.390 -8.094 -20.117 1.00 87.56 303 VAL A O 1
ATOM 2355 N N . PRO A 1 304 ? -4.375 -7.845 -21.118 1.00 83.75 304 PRO A N 1
ATOM 2356 C CA . PRO A 1 304 ? -3.800 -7.722 -22.455 1.00 83.75 304 PRO A CA 1
ATOM 2357 C C . PRO A 1 304 ? -2.870 -6.510 -22.556 1.00 83.75 304 PRO A C 1
ATOM 2359 O O . PRO A 1 304 ? -3.158 -5.470 -21.970 1.00 83.75 304 PRO A O 1
ATOM 2362 N N . GLY A 1 305 ? -1.796 -6.602 -23.347 1.00 84.56 305 GLY A N 1
ATOM 2363 C CA . GLY A 1 305 ? -1.014 -5.424 -23.755 1.00 84.56 305 GLY A CA 1
ATOM 2364 C C . GLY A 1 305 ? 0.402 -5.296 -23.191 1.00 84.56 305 GLY A C 1
ATOM 2365 O O . GLY A 1 305 ? 0.920 -4.184 -23.167 1.00 84.56 305 GLY A O 1
ATOM 2366 N N . GLY A 1 306 ? 1.036 -6.387 -22.759 1.00 90.75 306 GLY A N 1
ATOM 2367 C CA . GLY A 1 306 ? 2.459 -6.397 -22.409 1.00 90.75 306 GLY A CA 1
ATOM 2368 C C . GLY A 1 306 ? 2.799 -7.358 -21.278 1.00 90.75 306 GLY A C 1
ATOM 2369 O O . GLY A 1 306 ? 1.882 -7.994 -20.748 1.00 90.75 306 GLY A O 1
ATOM 2370 N N . PRO A 1 307 ? 4.087 -7.420 -20.896 1.00 93.69 307 PRO A N 1
ATOM 2371 C CA . PRO A 1 307 ? 4.535 -8.300 -19.837 1.00 93.69 307 PRO A CA 1
ATOM 2372 C C . PRO A 1 307 ? 3.924 -7.912 -18.488 1.00 93.69 307 PRO A C 1
ATOM 2374 O O . PRO A 1 307 ? 3.661 -6.735 -18.219 1.00 93.69 307 PRO A O 1
ATOM 2377 N N . VAL A 1 308 ? 3.725 -8.909 -17.638 1.00 95.62 308 VAL A N 1
ATOM 2378 C CA . VAL A 1 308 ? 3.276 -8.781 -16.249 1.00 95.62 308 VAL A CA 1
ATOM 2379 C C . VAL A 1 308 ? 4.200 -9.581 -15.335 1.00 95.62 308 VAL A C 1
ATOM 2381 O O . VAL A 1 308 ? 4.968 -10.420 -15.807 1.00 95.62 308 VAL A O 1
ATOM 2384 N N . LEU A 1 309 ? 4.136 -9.316 -14.032 1.00 95.75 309 LEU A N 1
ATOM 2385 C CA . LEU A 1 309 ? 4.765 -10.158 -13.016 1.00 95.75 309 LEU A CA 1
ATOM 2386 C C . LEU A 1 309 ? 3.667 -10.893 -12.265 1.00 95.75 309 LEU A C 1
ATOM 2388 O O . LEU A 1 309 ? 2.736 -10.242 -11.794 1.00 95.75 309 LEU A O 1
ATOM 2392 N N . VAL A 1 310 ? 3.767 -12.207 -12.132 1.00 96.25 310 VAL A N 1
ATOM 2393 C CA . VAL A 1 310 ? 2.708 -13.005 -11.507 1.00 96.25 310 VAL A CA 1
ATOM 2394 C C . VAL A 1 310 ? 3.249 -13.900 -10.408 1.00 96.25 310 VAL A C 1
ATOM 2396 O O . VAL A 1 310 ? 4.405 -14.314 -10.445 1.00 96.25 310 VAL A O 1
ATOM 2399 N N . HIS A 1 311 ? 2.397 -14.171 -9.426 1.00 94.94 311 HIS A N 1
ATOM 2400 C CA . HIS A 1 311 ? 2.594 -15.183 -8.401 1.00 94.94 311 HIS A CA 1
ATOM 2401 C C . HIS A 1 311 ? 1.334 -16.045 -8.325 1.00 94.94 311 HIS A C 1
ATOM 2403 O O . HIS A 1 311 ? 0.221 -15.512 -8.258 1.00 94.94 311 HIS A O 1
ATOM 2409 N N . SER A 1 312 ? 1.546 -17.359 -8.336 1.00 76.44 312 SER A N 1
ATOM 2410 C CA . SER A 1 312 ? 0.529 -18.415 -8.315 1.00 76.44 312 SER A CA 1
ATOM 2411 C C . SER A 1 312 ? 0.826 -19.428 -7.222 1.00 76.44 312 SER A C 1
ATOM 2413 O O . SER A 1 312 ? 2.026 -19.784 -7.121 1.00 76.44 312 SER A O 1
#

Organism: NCBI:txid129364

Sequence (312 aa):
MANNHALDF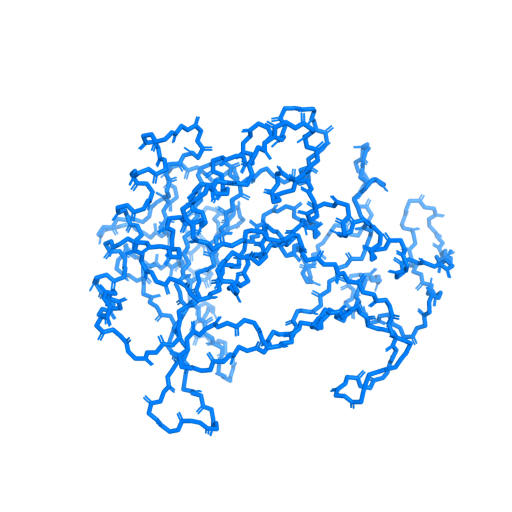GRLAFEQETLPALDTLPGDAHVVGIGTSILKAAKAARVELPSHEGRHLNCIAVSTVCSGIPPSWRATSTQSGMVVLPALESSTAVHKAVGVTASVLHVNDLSWPHRGDLLVLSIHWGPNWAYRESDDTRGQVWRRDYAHRLIDELGVDLVYGHSSHHIRGMELYRGKLIIYGAGDLVNDYEGFANRSDAAYNTLGALFLVDLDVNDGRLVELCLVPTFMNRLRLQRVTKRSYERWDPTRSRTVEDVDGVTELCEAVNRFSRLDAGLDHPGREVDSAGGESLAVELHVEDQWAAVPGGPVLVHS

Foldseek 3Di:
DQEQCLAVVHQVCNVPPVAVVQVVDDDPDDDEFWDQAALRNLAWDWADDPVDPPATETEHEAEEVQLVHDPVQDGHRRGTHGHYAYQLQDPVSLVRRLVSNQVSCVSNVQAPPPDLYAYEYEYEHAYAQAPPDPCSLNSLVSVVVSVLCCCVHRVHLEYHYASNLAFFWWKQWLQGIYGNHQHDQADPCQQVDDPPCVLGAQKGWDWDWDADGGRSGTPKIKTFIWHAAPRDIDTDQELKDWHQRVVVRDIDIDNGSPVVSQVSRQVRQCSSLPNPDPPDDQPPPDTDMDIFHWDWDQADPVDGGGIMIMGD

Solvent-accessible surface area (backbone atoms only — not comparable to full-atom values): 16703 Å² total; per-residue (Å²): 103,33,51,69,63,61,52,75,78,33,67,65,46,30,64,71,44,51,54,58,51,60,78,66,57,74,81,93,71,76,77,30,2,45,30,72,15,34,69,50,2,42,34,56,32,76,42,77,38,93,92,40,85,96,35,34,44,32,35,36,30,35,24,24,37,46,32,73,33,60,78,86,46,36,25,34,93,86,33,44,33,21,42,64,37,59,46,45,78,42,71,70,36,29,53,51,37,50,52,53,49,51,51,38,30,49,79,64,72,50,42,57,86,78,48,86,50,42,34,36,39,39,33,22,36,43,47,62,54,62,66,73,46,90,62,52,60,67,43,40,61,34,50,43,53,39,54,52,45,38,35,75,72,48,55,44,23,31,40,44,21,22,53,19,66,28,63,43,15,29,26,27,50,68,48,19,44,35,36,61,10,54,24,40,78,75,73,86,56,83,67,67,79,60,91,71,44,87,82,51,58,85,52,29,41,51,81,47,76,42,56,42,75,87,78,26,30,59,66,38,39,40,33,42,40,25,37,71,42,87,86,33,79,39,73,43,52,46,57,45,51,76,35,65,34,66,88,75,73,42,76,46,76,44,72,48,59,58,60,56,41,42,57,48,34,31,54,32,0,29,53,60,60,60,66,76,54,95,82,71,73,76,73,94,75,81,60,70,72,39,48,45,63,53,45,81,36,72,65,41,93,94,52,78,72,18,39,33,36,37,36,122

Nearest PDB structures (foldseek):
  8gq9-assembly1_A  TM=5.465E-01  e=9.437E-11  Streptomyces sp.
  8itg-assembly1_A  TM=5.640E-01  e=5.841E-10  Streptomyces griseorubiginosus
  8gqb-assembly1_A  TM=5.536E-01  e=5.841E-10  Streptomyces sp.
  3ths-assembly1_B  TM=1.706E-01  e=6.523E-02  Rattus norvegicus

Secondary structure (DSSP, 8-state):
--STTTTTTHHHHIIIIIHHHHTT--SS----SEESSHHHHTPPEEEE-TTSTT-EEEEEEEEEGGGT--GGGB--SSS-EE-EEPPS-SHHHHHHHHHHHHHHHHHTT--TTS--SEEEEEEE-S-TTTTSSTTTTTTHHHHHHHHHHHHHHH--SEEEEE-SSSB--EEEETTEEEES-B--SS-S-TT---TTGGGS-S-EEEEEEEE-TTT--EEEEEEEEEEESSS-EEE--SSSEEEEETTTTEEEEESSHHHHHHHHHHHHHHHHHT-SSTT----SSS--EEE---EEES-BTTB-SS-EEEE-

Radius of gyration: 19.42 Å; Cα contacts (8 Å, |Δi|>4): 675; chains: 1; bounding box: 46×50×48 Å

Mean predicted aligned error: 5.7 Å

pLDDT: mean 89.05, std 12.24, range [36.5, 98.75]